Protein AF-A0A7J9SLN4-F1 (afdb_monomer_lite)

Secondary structure (DSSP, 8-state):
--------HHHHHHHHHHHHHHHHTT-EEEEEEETTEEEEEETTTTEEPPSHHHHHH-BS-TT----SSSSHHHHHHHHHHHHHHH--HHHHHHHHHHHHHHTGGG----STTSEEEEEHHHHHHHHHHHHHHHHT-SS-----TTS-TTEEEEE-SSEEEEEESSBSEEEEEEE-SSEEEEEEEE-TT-SS-EEEEEEEEETTS-THHHHHHHHHHHHHTSPPP---

InterPro domains:
  IPR046164 Protein of unknown function DUF6166 [PF19663] (29-128)

Radius of gyration: 21.46 Å; chains: 1; bounding box: 55×63×51 Å

Organism: NCBI:txid2761102

Structure (mmCIF, N/CA/C/O backbone):
data_AF-A0A7J9SLN4-F1
#
_entry.id   AF-A0A7J9SLN4-F1
#
loop_
_atom_site.group_PDB
_atom_site.id
_atom_site.type_symbol
_atom_site.label_atom_id
_atom_site.label_alt_id
_atom_site.label_comp_id
_atom_site.label_asym_id
_atom_site.label_entity_id
_atom_site.label_seq_id
_atom_site.pdbx_PDB_ins_code
_atom_site.Cartn_x
_atom_site.Cartn_y
_atom_site.Cartn_z
_atom_site.occupancy
_atom_site.B_iso_or_equiv
_atom_site.auth_seq_id
_atom_site.auth_comp_id
_atom_site.auth_asym_id
_atom_site.auth_atom_id
_atom_site.pdbx_PDB_model_num
ATOM 1 N N . MET A 1 1 ? 35.047 -47.745 -14.974 1.00 38.00 1 MET A N 1
ATOM 2 C CA . MET A 1 1 ? 34.794 -46.990 -13.732 1.00 38.00 1 MET A CA 1
ATOM 3 C C . MET A 1 1 ? 34.385 -45.597 -14.162 1.00 38.00 1 MET A C 1
ATOM 5 O O . MET A 1 1 ? 35.247 -44.774 -14.429 1.00 38.00 1 MET A O 1
ATOM 9 N N . GLU A 1 2 ? 33.088 -45.391 -14.367 1.00 36.50 2 GLU A N 1
ATOM 10 C CA . GLU A 1 2 ? 32.517 -44.059 -14.575 1.00 36.50 2 GLU A CA 1
ATOM 11 C C . GLU A 1 2 ? 32.410 -43.392 -13.203 1.00 36.50 2 GLU A C 1
ATOM 13 O O . GLU A 1 2 ? 31.809 -43.951 -12.285 1.00 36.50 2 GLU A O 1
ATOM 18 N N . MET A 1 3 ? 33.073 -42.250 -13.037 1.00 36.56 3 MET A N 1
ATOM 19 C CA . MET A 1 3 ? 32.952 -41.430 -11.836 1.00 36.56 3 MET A CA 1
ATOM 20 C C . MET A 1 3 ? 31.833 -40.422 -12.083 1.00 36.56 3 MET A C 1
ATOM 22 O O . MET A 1 3 ? 31.996 -39.502 -12.880 1.00 36.56 3 MET A O 1
ATOM 26 N N . ASN A 1 4 ? 30.695 -40.618 -11.419 1.00 38.03 4 ASN A N 1
ATOM 27 C CA . ASN A 1 4 ? 29.651 -39.601 -11.329 1.00 38.03 4 ASN A CA 1
ATOM 28 C C . ASN A 1 4 ? 30.215 -38.373 -10.595 1.00 38.03 4 ASN A C 1
ATOM 30 O O . ASN A 1 4 ? 30.848 -38.556 -9.550 1.00 38.03 4 ASN A O 1
ATOM 34 N N . PRO A 1 5 ? 29.988 -37.138 -11.072 1.00 48.34 5 PRO A N 1
ATOM 35 C CA . PRO A 1 5 ? 30.327 -35.970 -10.286 1.00 48.34 5 PRO A CA 1
ATOM 36 C C . PRO A 1 5 ? 29.309 -35.857 -9.148 1.00 48.34 5 PRO A C 1
ATOM 38 O O . PRO A 1 5 ? 28.114 -35.660 -9.367 1.00 48.34 5 PRO A O 1
ATOM 41 N N . THR A 1 6 ? 29.795 -36.009 -7.918 1.00 48.34 6 THR A N 1
ATOM 42 C CA . THR A 1 6 ? 29.098 -35.553 -6.716 1.00 48.34 6 THR A CA 1
ATOM 43 C C . THR A 1 6 ? 28.822 -34.064 -6.890 1.00 48.34 6 THR A C 1
ATOM 45 O O . THR A 1 6 ? 29.734 -33.245 -6.841 1.00 48.34 6 THR A O 1
ATOM 48 N N . THR A 1 7 ? 27.560 -33.729 -7.143 1.00 52.41 7 THR A N 1
ATOM 49 C CA . THR A 1 7 ? 27.062 -32.363 -7.005 1.00 52.41 7 THR A CA 1
ATOM 50 C C . THR A 1 7 ? 26.896 -32.134 -5.510 1.00 52.41 7 THR A C 1
ATOM 52 O O . THR A 1 7 ? 26.001 -32.710 -4.892 1.00 52.41 7 THR A O 1
ATOM 55 N N . ASP A 1 8 ? 27.831 -31.398 -4.913 1.00 48.97 8 ASP A N 1
ATOM 56 C CA . ASP A 1 8 ? 27.745 -31.010 -3.509 1.00 48.97 8 ASP A CA 1
ATOM 57 C C . ASP A 1 8 ? 26.596 -29.994 -3.366 1.00 48.97 8 ASP A C 1
ATOM 59 O O . ASP A 1 8 ? 26.639 -28.935 -4.005 1.00 48.97 8 ASP A O 1
ATOM 63 N N . PRO A 1 9 ? 25.553 -30.289 -2.571 1.00 53.19 9 PRO A N 1
ATOM 64 C CA . PRO A 1 9 ? 24.413 -29.391 -2.413 1.00 53.19 9 PRO A CA 1
ATOM 65 C C . PRO A 1 9 ? 24.825 -28.022 -1.858 1.00 53.19 9 PRO A C 1
ATOM 67 O O . PRO A 1 9 ? 24.136 -27.039 -2.101 1.00 53.19 9 PRO A O 1
ATOM 70 N N . ARG A 1 10 ? 25.966 -27.919 -1.163 1.00 44.25 10 ARG A N 1
ATOM 71 C CA . ARG A 1 10 ? 26.448 -26.656 -0.592 1.00 44.25 10 ARG A CA 1
ATOM 72 C C . ARG A 1 10 ? 26.994 -25.695 -1.652 1.00 44.25 10 ARG A C 1
ATOM 74 O O . ARG A 1 10 ? 26.814 -24.490 -1.523 1.00 44.25 10 ARG A O 1
ATOM 81 N N . THR A 1 11 ? 27.603 -26.224 -2.715 1.00 46.06 11 THR A N 1
ATOM 82 C CA . THR A 1 11 ? 28.138 -25.425 -3.832 1.00 46.06 11 THR A CA 1
ATOM 83 C C . THR A 1 11 ? 27.024 -24.886 -4.728 1.00 46.06 11 THR A C 1
ATOM 85 O O . THR A 1 11 ? 27.118 -23.761 -5.199 1.00 46.06 11 THR A O 1
ATOM 88 N N . VAL A 1 12 ? 25.942 -25.650 -4.918 1.00 50.75 12 VAL A N 1
ATOM 89 C CA . VAL A 1 12 ? 24.773 -25.205 -5.701 1.00 50.75 12 VAL A CA 1
ATOM 90 C C . VAL A 1 12 ? 24.030 -24.065 -5.002 1.00 50.75 12 VAL A C 1
ATOM 92 O O . VAL A 1 12 ? 23.607 -23.123 -5.662 1.00 50.75 12 VAL A O 1
ATOM 95 N N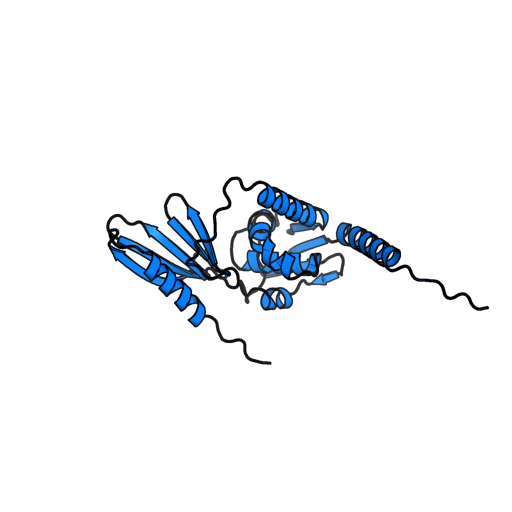 . VAL A 1 13 ? 23.898 -24.128 -3.672 1.00 52.62 13 VAL A N 1
ATOM 96 C CA . VAL A 1 13 ? 23.212 -23.087 -2.887 1.00 52.62 13 VAL A CA 1
ATOM 97 C C . VAL A 1 13 ? 24.015 -21.784 -2.857 1.00 52.62 13 VAL A C 1
ATOM 99 O O . VAL A 1 13 ? 23.413 -20.725 -2.970 1.00 52.62 13 VAL A O 1
ATOM 102 N N . GLN A 1 14 ? 25.352 -21.849 -2.780 1.00 47.34 14 GLN A N 1
ATOM 103 C CA . GLN A 1 14 ? 26.202 -20.652 -2.857 1.00 47.34 14 GLN A CA 1
ATOM 104 C C . GLN A 1 14 ? 26.175 -19.993 -4.246 1.00 47.34 14 GLN A C 1
ATOM 106 O O . GLN A 1 14 ? 25.954 -18.790 -4.330 1.00 47.34 14 GLN A O 1
ATOM 111 N N . ASP A 1 15 ? 26.301 -20.775 -5.325 1.00 49.88 15 ASP A N 1
ATOM 112 C CA . ASP A 1 15 ? 26.255 -20.267 -6.710 1.00 49.88 15 ASP A CA 1
ATOM 113 C C . ASP A 1 15 ? 24.880 -19.663 -7.050 1.00 49.88 15 ASP A C 1
ATOM 115 O O . ASP A 1 15 ? 24.788 -18.642 -7.731 1.00 49.88 15 ASP A O 1
ATOM 119 N N . ALA A 1 16 ? 23.803 -20.251 -6.513 1.00 51.19 16 ALA A N 1
ATOM 120 C CA . ALA A 1 16 ? 22.469 -19.669 -6.570 1.00 51.19 16 ALA A CA 1
ATOM 121 C C . ALA A 1 16 ? 22.404 -18.360 -5.771 1.00 51.19 16 ALA A C 1
ATOM 123 O O . ALA A 1 16 ? 22.058 -17.342 -6.351 1.00 51.19 16 ALA A O 1
ATOM 124 N N . SER A 1 17 ? 22.805 -18.324 -4.497 1.00 53.97 17 SER A N 1
ATOM 125 C CA . SER A 1 17 ? 22.751 -17.085 -3.705 1.00 53.97 17 SER A CA 1
ATOM 126 C C . SER A 1 17 ? 23.575 -15.941 -4.309 1.00 53.97 17 SER A C 1
ATOM 128 O O . SER A 1 17 ? 23.103 -14.812 -4.333 1.00 53.97 17 SER A O 1
ATOM 130 N N . GLU A 1 18 ? 24.752 -16.228 -4.875 1.00 49.03 18 GLU A N 1
ATOM 131 C CA . GLU A 1 18 ? 25.613 -15.221 -5.512 1.00 49.03 18 GLU A CA 1
ATOM 132 C C . GLU A 1 18 ? 25.031 -14.724 -6.847 1.00 49.03 18 GLU A C 1
ATOM 134 O O . GLU A 1 18 ? 25.135 -13.541 -7.169 1.00 49.03 18 GLU A O 1
ATOM 139 N N . ARG A 1 19 ? 24.378 -15.599 -7.629 1.00 51.62 19 ARG A N 1
ATOM 140 C CA . ARG A 1 19 ? 23.648 -15.202 -8.848 1.00 51.62 19 ARG A CA 1
ATOM 141 C C . ARG A 1 19 ? 22.386 -14.410 -8.555 1.00 51.62 19 ARG A C 1
ATOM 143 O O . ARG A 1 19 ? 22.067 -13.514 -9.328 1.00 51.62 19 ARG A O 1
ATOM 150 N N . TRP A 1 20 ? 21.673 -14.763 -7.491 1.00 50.09 20 TRP A N 1
ATOM 151 C CA . TRP A 1 20 ? 20.498 -14.032 -7.037 1.00 50.09 20 TRP A CA 1
ATOM 152 C C . TRP A 1 20 ? 20.911 -12.642 -6.553 1.00 50.09 20 TRP A C 1
ATOM 154 O O . TRP A 1 20 ? 20.393 -11.672 -7.085 1.00 50.09 20 TRP A O 1
ATOM 164 N N . GLN A 1 21 ? 21.945 -12.537 -5.712 1.00 50.88 21 GLN A N 1
ATOM 165 C CA . GLN A 1 21 ? 22.513 -11.255 -5.270 1.00 50.88 21 GLN A CA 1
ATOM 166 C C . GLN A 1 21 ? 23.019 -10.387 -6.434 1.00 50.88 21 GLN A C 1
ATOM 168 O O . GLN A 1 21 ? 22.726 -9.200 -6.495 1.00 50.88 21 GLN A O 1
ATOM 173 N N . ALA A 1 22 ? 23.716 -10.966 -7.418 1.00 53.00 22 ALA A N 1
ATOM 174 C CA . ALA A 1 22 ? 24.146 -10.226 -8.611 1.00 53.00 22 ALA A CA 1
ATOM 175 C C . ALA A 1 22 ? 22.987 -9.841 -9.561 1.00 53.00 22 ALA A C 1
ATOM 177 O O . ALA A 1 22 ? 23.179 -9.029 -10.470 1.00 53.00 22 ALA A O 1
ATOM 178 N N . SER A 1 23 ? 21.812 -10.459 -9.402 1.00 59.91 23 SER A N 1
ATOM 179 C CA . SER A 1 23 ? 20.600 -10.183 -10.178 1.00 59.91 23 SER A CA 1
ATOM 180 C C . SER A 1 23 ? 19.741 -9.104 -9.517 1.00 59.91 23 SER A C 1
ATOM 182 O O . SER A 1 23 ? 19.213 -8.253 -10.232 1.00 59.91 23 SER A O 1
ATOM 184 N N . THR A 1 24 ? 19.625 -9.101 -8.185 1.00 62.84 24 THR A N 1
ATOM 185 C CA . THR A 1 24 ? 18.892 -8.075 -7.426 1.00 62.84 24 THR A CA 1
ATOM 186 C C . THR A 1 24 ? 19.567 -6.706 -7.471 1.00 62.84 24 THR A C 1
ATOM 188 O O . THR A 1 24 ? 18.867 -5.702 -7.580 1.00 62.84 24 THR A O 1
ATOM 191 N N . ASP A 1 25 ? 20.902 -6.665 -7.535 1.00 60.75 25 ASP A N 1
ATOM 192 C CA . ASP A 1 25 ? 21.725 -5.446 -7.688 1.00 60.75 25 ASP A CA 1
ATOM 193 C C . ASP A 1 25 ? 21.419 -4.648 -8.977 1.00 60.75 25 ASP A C 1
ATOM 195 O O . ASP A 1 25 ? 21.809 -3.497 -9.153 1.00 60.75 25 ASP A O 1
ATOM 199 N N . ARG A 1 26 ? 20.702 -5.264 -9.927 1.00 80.38 26 ARG A N 1
ATOM 200 C CA . ARG A 1 26 ? 20.291 -4.651 -11.199 1.00 80.38 26 ARG A CA 1
ATOM 201 C C . ARG A 1 26 ? 18.788 -4.466 -11.336 1.00 80.38 26 ARG A C 1
ATOM 203 O O . ARG A 1 26 ? 18.330 -4.150 -12.439 1.00 80.38 26 ARG A O 1
ATOM 210 N N . VAL A 1 27 ? 18.017 -4.710 -10.279 1.00 92.69 27 VAL A N 1
ATOM 211 C CA . VAL A 1 27 ? 16.576 -4.479 -10.340 1.00 92.69 27 VAL A CA 1
ATOM 212 C C . VAL A 1 27 ? 16.309 -2.980 -10.362 1.00 92.69 27 VAL A C 1
ATOM 214 O O . VAL A 1 27 ? 16.841 -2.239 -9.541 1.00 92.69 27 VAL A O 1
ATOM 217 N N . GLU A 1 28 ? 15.503 -2.527 -11.314 1.00 95.38 28 GLU A N 1
ATOM 218 C CA . GLU A 1 28 ? 15.085 -1.132 -11.407 1.00 95.38 28 GLU A CA 1
ATOM 219 C C . GLU A 1 28 ? 13.590 -1.058 -11.706 1.00 95.38 28 GLU A C 1
ATOM 221 O O . GLU A 1 28 ? 13.092 -1.667 -12.655 1.00 95.38 28 GLU A O 1
ATOM 226 N N . TYR A 1 29 ? 12.883 -0.266 -10.909 1.00 97.25 29 TYR A N 1
ATOM 227 C CA . TYR A 1 29 ? 11.490 0.080 -11.114 1.00 97.25 29 TYR A CA 1
ATOM 228 C C . TYR A 1 29 ? 11.367 1.543 -11.511 1.00 97.25 29 TYR A C 1
ATOM 230 O O . TYR A 1 29 ? 12.028 2.417 -10.949 1.00 97.25 29 TYR A O 1
ATOM 238 N N . VAL A 1 30 ? 10.460 1.810 -12.444 1.00 96.94 30 VAL A N 1
ATOM 239 C CA . VAL A 1 30 ? 10.059 3.167 -12.811 1.00 96.94 30 VAL A CA 1
ATOM 240 C C . VAL A 1 30 ? 8.556 3.288 -12.729 1.00 96.94 30 VAL A C 1
ATOM 242 O O . VAL A 1 30 ? 7.834 2.455 -13.280 1.00 96.94 30 VAL A O 1
ATOM 245 N N . GLY A 1 31 ? 8.083 4.363 -12.105 1.00 97.06 31 GLY A N 1
ATOM 246 C CA . GLY A 1 31 ? 6.676 4.726 -12.137 1.00 97.06 31 GLY A CA 1
ATOM 247 C C . GLY A 1 31 ? 6.438 6.116 -12.694 1.00 97.06 31 GLY A C 1
ATOM 248 O O . GLY A 1 31 ? 7.193 7.059 -12.462 1.00 97.06 31 GLY A O 1
ATOM 249 N N . MET A 1 32 ? 5.360 6.222 -13.458 1.00 96.06 32 MET A N 1
ATOM 250 C CA . MET A 1 32 ? 4.908 7.445 -14.112 1.00 96.06 32 MET A CA 1
ATOM 251 C C . MET A 1 32 ? 3.393 7.432 -14.263 1.00 96.06 32 MET A C 1
ATOM 253 O O . MET A 1 32 ? 2.760 6.373 -14.244 1.00 96.06 32 MET A O 1
ATOM 257 N N . ARG A 1 33 ? 2.797 8.608 -14.450 1.00 94.50 33 ARG A N 1
ATOM 258 C CA . ARG A 1 33 ? 1.364 8.712 -14.739 1.00 94.50 33 ARG A CA 1
ATOM 259 C C . ARG A 1 33 ? 1.144 8.908 -16.233 1.00 94.50 33 ARG A C 1
ATOM 261 O O . ARG A 1 33 ? 1.634 9.867 -16.816 1.00 94.50 33 ARG A O 1
ATOM 268 N N . VAL A 1 34 ? 0.352 8.031 -16.842 1.00 92.94 34 VAL A N 1
ATOM 269 C CA . VAL A 1 34 ? -0.112 8.176 -18.229 1.00 92.94 34 VAL A CA 1
ATOM 270 C C . VAL A 1 34 ? -1.574 8.597 -18.179 1.00 92.94 34 VAL A C 1
ATOM 272 O O . VAL A 1 34 ? -2.412 7.846 -17.687 1.00 92.94 34 VAL A O 1
ATOM 275 N N . ASP A 1 35 ? -1.877 9.822 -18.614 1.00 91.62 35 ASP A N 1
ATOM 276 C CA . ASP A 1 35 ? -3.213 10.431 -18.496 1.00 91.62 35 ASP A CA 1
ATOM 277 C C . ASP A 1 35 ? -3.777 10.374 -17.059 1.00 91.62 35 ASP A C 1
ATOM 279 O O . ASP A 1 35 ? -4.949 10.085 -16.828 1.00 91.62 35 ASP A O 1
ATOM 283 N N . GLY A 1 36 ? -2.907 10.602 -16.068 1.00 88.44 36 GLY A N 1
ATOM 284 C CA . GLY A 1 36 ? -3.242 10.524 -14.642 1.00 88.44 36 GLY A CA 1
ATOM 285 C C . GLY A 1 36 ? -3.282 9.104 -14.070 1.00 88.44 36 GLY A C 1
ATOM 286 O O . GLY A 1 36 ? -3.294 8.956 -12.851 1.00 88.44 36 GLY A O 1
ATOM 287 N N . THR A 1 37 ? -3.230 8.072 -14.917 1.00 92.25 37 THR A N 1
ATOM 288 C CA . THR A 1 37 ? -3.253 6.667 -14.494 1.00 92.25 37 THR A CA 1
ATOM 289 C C . THR A 1 37 ? -1.853 6.198 -14.094 1.00 92.25 37 THR A C 1
ATOM 291 O O . THR A 1 37 ? -0.938 6.268 -14.920 1.00 92.25 37 THR A O 1
ATOM 294 N N . PRO A 1 38 ? -1.673 5.675 -12.872 1.00 95.25 38 PRO A N 1
ATOM 295 C CA . PRO A 1 38 ? -0.429 5.059 -12.423 1.00 95.25 38 PRO A CA 1
ATOM 296 C C . PRO A 1 38 ? 0.023 3.890 -13.314 1.00 95.25 38 PRO A C 1
ATOM 298 O O . PRO A 1 38 ? -0.722 2.938 -13.573 1.00 95.25 38 PRO A O 1
ATOM 301 N N . VAL A 1 39 ? 1.266 3.950 -13.792 1.00 96.56 39 VAL A N 1
ATOM 302 C CA . VAL A 1 39 ? 1.943 2.870 -14.517 1.00 96.56 39 VAL A CA 1
ATOM 303 C C . VAL A 1 39 ? 3.295 2.630 -13.866 1.00 96.56 39 VAL A C 1
ATOM 305 O O . VAL A 1 39 ? 4.073 3.567 -13.727 1.00 96.56 39 VAL A O 1
ATOM 308 N N . VAL A 1 40 ? 3.572 1.376 -13.505 1.00 98.12 40 VAL A N 1
ATOM 309 C CA . VAL A 1 40 ? 4.851 0.947 -12.929 1.00 98.12 40 VAL A CA 1
ATOM 310 C C . VAL A 1 40 ? 5.446 -0.147 -13.805 1.00 98.12 40 VAL A C 1
ATOM 312 O O . VAL A 1 40 ? 4.748 -1.089 -14.191 1.00 98.12 40 VAL A O 1
ATOM 315 N N . LEU A 1 41 ? 6.718 0.001 -14.153 1.00 97.69 41 LEU A N 1
ATOM 316 C CA . LEU A 1 41 ? 7.481 -0.931 -14.974 1.00 97.69 41 LEU A CA 1
ATOM 317 C C . LEU A 1 41 ? 8.648 -1.480 -14.158 1.00 97.69 41 LEU A C 1
ATOM 319 O O . LEU A 1 41 ? 9.370 -0.702 -13.539 1.00 97.69 41 LEU A O 1
ATOM 323 N N . ASN A 1 42 ? 8.853 -2.792 -14.213 1.00 96.44 42 ASN A N 1
ATOM 324 C CA . ASN A 1 42 ? 10.122 -3.410 -13.855 1.00 96.44 42 ASN A CA 1
ATOM 325 C C . ASN A 1 42 ? 11.011 -3.344 -15.107 1.00 96.44 42 ASN A C 1
ATOM 327 O O . ASN A 1 42 ? 10.755 -4.014 -16.111 1.00 96.44 42 ASN A O 1
ATOM 331 N N . LEU A 1 43 ? 12.021 -2.476 -15.091 1.00 93.38 43 LEU A N 1
ATOM 332 C CA . LEU A 1 43 ? 12.914 -2.258 -16.230 1.00 93.38 43 LEU A CA 1
ATOM 333 C C . LEU A 1 43 ? 13.908 -3.402 -16.432 1.00 93.38 43 LEU A C 1
ATOM 335 O O . LEU A 1 43 ? 14.481 -3.517 -17.510 1.00 93.38 43 LEU A O 1
ATOM 339 N N . THR A 1 44 ? 14.084 -4.269 -15.442 1.00 90.56 44 THR A N 1
ATOM 340 C CA . THR A 1 44 ? 14.988 -5.422 -15.513 1.00 90.56 44 THR A CA 1
ATOM 341 C C . THR A 1 44 ? 14.344 -6.573 -16.269 1.00 90.56 44 THR A C 1
ATOM 343 O O . THR A 1 44 ? 14.991 -7.201 -17.108 1.00 90.56 44 THR A O 1
ATOM 346 N N . THR A 1 45 ? 13.053 -6.816 -16.032 1.00 90.75 45 THR A N 1
ATOM 347 C CA . THR A 1 45 ? 12.259 -7.799 -16.788 1.00 90.75 45 THR A CA 1
ATOM 348 C C . THR A 1 45 ? 11.609 -7.201 -18.035 1.00 90.75 45 THR A C 1
ATOM 350 O O . THR A 1 45 ? 11.216 -7.943 -18.933 1.00 90.75 45 THR A O 1
ATOM 353 N N . HIS A 1 46 ? 11.563 -5.867 -18.139 1.00 90.56 46 HIS A N 1
ATOM 354 C CA . HIS A 1 46 ? 10.862 -5.112 -19.183 1.00 90.56 46 HIS A CA 1
ATOM 355 C C . HIS A 1 46 ? 9.343 -5.356 -19.180 1.00 90.56 46 HIS A C 1
ATOM 357 O O . HIS A 1 46 ? 8.685 -5.291 -20.224 1.00 90.56 46 HIS A O 1
ATOM 363 N N . GLU A 1 47 ? 8.777 -5.622 -18.006 1.00 94.94 47 GLU A N 1
ATOM 364 C CA . GLU A 1 47 ? 7.361 -5.926 -17.832 1.00 94.94 47 GLU A CA 1
ATOM 365 C C . GLU A 1 47 ? 6.654 -4.848 -17.010 1.00 94.94 47 GLU A C 1
ATOM 367 O O . GLU A 1 47 ? 7.249 -4.121 -16.211 1.00 94.94 47 GLU A O 1
ATOM 372 N N . ARG A 1 48 ? 5.342 -4.727 -17.221 1.00 97.19 48 ARG A N 1
ATOM 373 C CA . ARG A 1 48 ? 4.498 -3.883 -16.378 1.00 97.19 48 ARG A CA 1
ATOM 374 C C . ARG A 1 48 ? 4.191 -4.633 -15.090 1.00 97.19 48 ARG A C 1
ATOM 376 O O . ARG A 1 48 ? 3.635 -5.728 -15.150 1.00 97.19 48 ARG A O 1
ATOM 383 N N . LEU A 1 49 ? 4.461 -4.001 -13.952 1.00 97.44 49 LEU A N 1
ATOM 384 C CA . LEU A 1 49 ? 4.089 -4.548 -12.654 1.00 97.44 49 LEU A CA 1
ATOM 385 C C . LEU A 1 49 ? 2.557 -4.614 -12.555 1.00 97.44 49 LEU A C 1
ATOM 387 O O . LEU A 1 49 ? 1.856 -3.629 -12.811 1.00 97.44 49 LEU A O 1
ATOM 391 N N . SER A 1 50 ? 2.037 -5.794 -12.224 1.00 95.12 50 SER A N 1
ATOM 392 C CA . SER A 1 50 ? 0.600 -6.064 -12.125 1.00 95.12 50 SER A CA 1
ATOM 393 C C . SER A 1 50 ? 0.154 -6.099 -10.662 1.00 95.12 50 SER A C 1
ATOM 395 O O . SER A 1 50 ? 0.863 -6.679 -9.839 1.00 95.12 50 SER A O 1
ATOM 397 N N . PRO A 1 51 ? -1.031 -5.559 -10.315 1.00 94.31 51 PRO A N 1
ATOM 398 C CA . PRO A 1 51 ? -1.543 -5.618 -8.948 1.00 94.31 51 PRO A CA 1
ATOM 399 C C . PRO A 1 51 ? -2.018 -7.018 -8.539 1.00 94.31 51 PRO A C 1
ATOM 401 O O . PRO A 1 51 ? -2.226 -7.254 -7.360 1.00 94.31 51 PRO A O 1
ATOM 404 N N . ASN A 1 52 ? -2.187 -7.965 -9.470 1.00 94.50 52 ASN A N 1
ATOM 405 C CA . ASN A 1 52 ? -2.849 -9.245 -9.184 1.00 94.50 52 ASN A CA 1
ATOM 406 C C . ASN A 1 52 ? -2.181 -10.056 -8.067 1.00 94.50 52 ASN A C 1
ATOM 408 O O . ASN A 1 52 ? -2.880 -10.592 -7.214 1.00 94.50 52 ASN A O 1
ATOM 412 N N . ARG A 1 53 ? -0.843 -10.152 -8.071 1.00 94.25 53 ARG A N 1
ATOM 413 C CA . ARG A 1 53 ? -0.125 -10.942 -7.063 1.00 94.25 53 ARG A CA 1
ATOM 414 C C . ARG A 1 53 ? -0.250 -10.304 -5.683 1.00 94.25 53 ARG A C 1
ATOM 416 O O . ARG A 1 53 ? -0.581 -10.997 -4.731 1.00 94.25 53 ARG A O 1
ATOM 423 N N . SER A 1 54 ? -0.063 -8.986 -5.589 1.00 95.31 54 SER A N 1
ATOM 424 C CA . SER A 1 54 ? -0.227 -8.289 -4.314 1.00 95.31 54 SER A CA 1
ATOM 425 C C . SER A 1 54 ? -1.675 -8.267 -3.847 1.00 95.31 54 SER A C 1
ATOM 427 O O . SER A 1 54 ? -1.891 -8.382 -2.654 1.00 95.31 54 SER A O 1
ATOM 429 N N . LEU A 1 55 ? -2.662 -8.190 -4.747 1.00 93.12 55 LEU A N 1
ATOM 430 C CA . LEU A 1 55 ? -4.090 -8.271 -4.406 1.00 93.12 55 LEU A CA 1
ATOM 431 C C . LEU A 1 55 ? -4.497 -9.637 -3.851 1.00 93.12 55 LEU A C 1
ATOM 433 O O . LEU A 1 55 ? -5.450 -9.706 -3.079 1.00 93.12 55 LEU A O 1
ATOM 437 N N . GLY A 1 56 ? -3.799 -10.701 -4.255 1.00 89.81 56 GLY A N 1
ATOM 438 C CA . GLY A 1 56 ? -3.960 -12.032 -3.673 1.00 89.81 56 GLY A CA 1
ATOM 439 C C . GLY A 1 56 ? -3.390 -12.147 -2.257 1.00 89.81 56 GLY A C 1
ATOM 440 O O . GLY A 1 56 ? -3.813 -13.026 -1.519 1.00 89.81 56 GLY A O 1
ATOM 441 N N . LEU A 1 57 ? -2.465 -11.258 -1.877 1.00 89.81 57 LEU A N 1
ATOM 442 C CA . LEU A 1 57 ? -1.842 -11.238 -0.553 1.00 89.81 57 LEU A CA 1
ATOM 443 C C . LEU A 1 57 ? -2.536 -10.252 0.399 1.00 89.81 57 LEU A C 1
ATOM 445 O O . LEU A 1 57 ? -2.919 -10.596 1.511 1.00 89.81 57 LEU A O 1
ATOM 449 N N . VAL A 1 58 ? -2.723 -9.012 -0.053 1.00 87.06 58 VAL A N 1
ATOM 450 C CA . VAL A 1 58 ? -3.406 -7.929 0.662 1.00 87.06 58 VAL A CA 1
ATOM 451 C C . VAL A 1 58 ? -4.280 -7.145 -0.309 1.00 87.06 58 VAL A C 1
ATOM 453 O O . VAL A 1 58 ? -3.868 -6.804 -1.418 1.00 87.06 58 VAL A O 1
ATOM 456 N N . ARG A 1 59 ? -5.497 -6.805 0.107 1.00 88.94 59 ARG A N 1
ATOM 457 C CA . ARG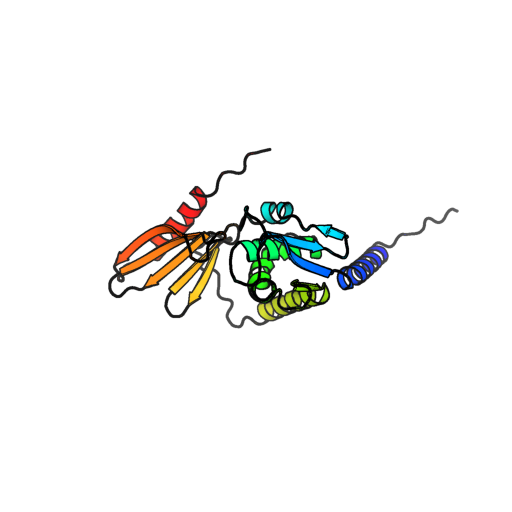 A 1 59 ? -6.501 -6.174 -0.756 1.00 88.94 59 ARG A CA 1
ATOM 458 C C . ARG A 1 59 ? -6.750 -4.726 -0.340 1.00 88.94 59 ARG A C 1
ATOM 460 O O . ARG A 1 59 ? -7.858 -4.355 0.041 1.00 88.94 59 ARG A O 1
ATOM 467 N N . HIS A 1 60 ? -5.702 -3.905 -0.413 1.00 85.56 60 HIS A N 1
ATOM 468 C CA . HIS A 1 60 ? -5.750 -2.483 -0.049 1.00 85.56 60 HIS A CA 1
ATOM 469 C C . HIS A 1 60 ? -6.391 -1.615 -1.126 1.00 85.56 60 HIS A C 1
ATOM 471 O O . HIS A 1 60 ? -7.255 -0.802 -0.813 1.00 85.56 60 HIS A O 1
ATOM 477 N N . SER A 1 61 ? -5.996 -1.774 -2.392 1.00 87.81 61 SER A N 1
ATOM 478 C CA . SER A 1 61 ? -6.592 -1.011 -3.497 1.00 87.81 61 SER A CA 1
ATOM 479 C C . SER A 1 61 ? -6.835 -1.888 -4.727 1.00 87.81 61 SER A C 1
ATOM 481 O O . SER A 1 61 ? -5.951 -2.056 -5.570 1.00 87.81 61 SER A O 1
ATOM 483 N N . PRO A 1 62 ? -8.061 -2.428 -4.883 1.00 86.56 62 PRO A N 1
ATOM 484 C CA . PRO A 1 62 ? -8.488 -3.095 -6.116 1.00 86.56 62 PRO A CA 1
ATOM 485 C C . PRO A 1 62 ? -8.453 -2.180 -7.349 1.00 86.56 62 PRO A C 1
ATOM 487 O O . PRO A 1 62 ? -8.419 -2.668 -8.477 1.00 86.56 62 PRO A O 1
ATOM 490 N N . ALA A 1 63 ? -8.481 -0.861 -7.141 1.00 86.25 63 ALA A N 1
ATOM 491 C CA . ALA A 1 63 ? -8.398 0.137 -8.199 1.00 86.25 63 ALA A CA 1
ATOM 492 C C . ALA A 1 63 ? -6.972 0.292 -8.761 1.00 86.25 63 ALA A C 1
ATOM 494 O O . ALA A 1 63 ? -6.816 0.679 -9.922 1.00 86.25 63 ALA A O 1
ATOM 495 N N . GLY A 1 64 ? -5.946 -0.091 -7.99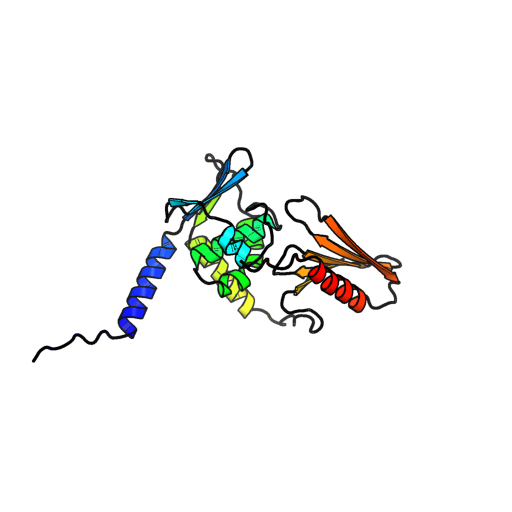3 1.00 90.00 64 GLY A N 1
ATOM 496 C CA . GLY A 1 64 ? -4.580 -0.258 -8.473 1.00 90.00 64 GLY A CA 1
ATOM 497 C C . GLY A 1 64 ? -3.529 0.401 -7.587 1.00 90.00 64 GLY A C 1
ATOM 498 O O . GLY A 1 64 ? -3.680 0.544 -6.379 1.00 90.00 64 GLY A O 1
ATOM 499 N N . PHE A 1 65 ? -2.407 0.752 -8.208 1.00 96.00 65 PHE A N 1
ATOM 500 C CA . PHE A 1 65 ? -1.266 1.363 -7.532 1.00 96.00 65 PHE A CA 1
ATOM 501 C C . PHE A 1 65 ? -1.398 2.876 -7.462 1.00 96.00 65 PHE A C 1
ATOM 503 O O . PHE A 1 65 ? -1.935 3.484 -8.380 1.00 96.00 65 PHE A O 1
ATOM 510 N N . ASP A 1 66 ? -0.809 3.477 -6.434 1.00 95.12 66 ASP A N 1
ATOM 511 C CA . ASP A 1 66 ? -0.541 4.915 -6.367 1.00 95.12 66 ASP A CA 1
ATOM 512 C C . ASP A 1 66 ? 0.741 5.164 -5.537 1.00 95.12 66 ASP A C 1
ATOM 514 O O . ASP A 1 66 ? 1.333 4.209 -5.037 1.00 95.12 66 ASP A O 1
ATOM 518 N N . TRP A 1 67 ? 1.220 6.405 -5.420 1.00 96.00 67 TRP A N 1
ATOM 519 C CA . TRP A 1 67 ? 2.451 6.776 -4.702 1.00 96.00 67 TRP A CA 1
ATOM 520 C C . TRP A 1 67 ? 2.488 8.261 -4.309 1.00 96.00 67 TRP A C 1
ATOM 522 O O . TRP A 1 67 ? 1.675 9.063 -4.772 1.00 96.00 67 TRP A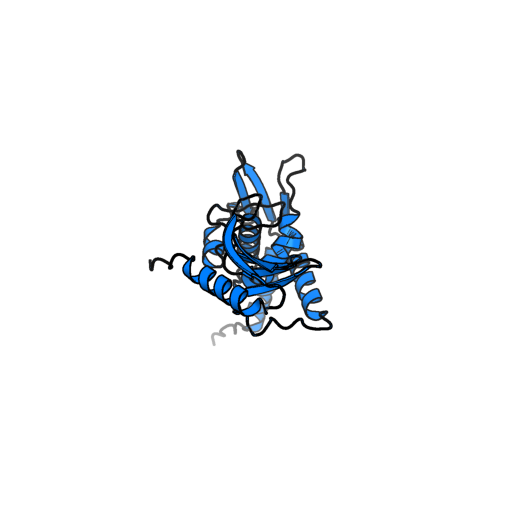 O 1
ATOM 532 N N . GLY A 1 68 ? 3.471 8.641 -3.483 1.00 92.06 68 GLY A N 1
ATOM 533 C CA . GLY A 1 68 ? 3.709 10.037 -3.085 1.00 92.06 68 GLY A CA 1
ATOM 534 C C . GLY A 1 68 ? 2.847 10.529 -1.914 1.00 92.06 68 GLY A C 1
ATOM 535 O O . GLY A 1 68 ? 2.779 11.728 -1.645 1.00 92.06 68 GLY A O 1
ATOM 536 N N . TYR A 1 69 ? 2.145 9.616 -1.241 1.00 86.81 69 TYR A N 1
ATOM 537 C CA . TYR A 1 69 ? 1.379 9.858 -0.019 1.00 86.81 69 TYR A CA 1
ATOM 538 C C . TYR A 1 69 ? 1.164 8.540 0.736 1.00 86.81 69 TYR A C 1
ATOM 540 O O . TYR A 1 69 ? 1.392 7.462 0.192 1.00 86.81 69 TYR A O 1
ATOM 548 N N . THR A 1 70 ? 0.678 8.616 1.975 1.00 81.88 70 THR A N 1
ATOM 549 C CA . THR A 1 70 ? 0.262 7.437 2.748 1.00 81.88 70 THR A CA 1
ATOM 550 C C . THR A 1 70 ? -1.193 7.071 2.443 1.00 81.88 70 THR A C 1
ATOM 552 O O . THR A 1 70 ? -2.092 7.902 2.598 1.00 81.88 70 THR A O 1
ATOM 555 N N . GLY A 1 71 ? -1.451 5.820 2.059 1.00 81.56 71 GLY A N 1
ATOM 556 C CA . GLY A 1 71 ? -2.802 5.317 1.797 1.00 81.56 71 GLY A CA 1
ATOM 557 C C . GLY A 1 71 ? -2.802 3.931 1.155 1.00 81.56 71 GLY A C 1
ATOM 558 O O . GLY A 1 71 ? -1.773 3.254 1.124 1.00 81.56 71 GLY A O 1
ATOM 559 N N . SER A 1 72 ? -3.948 3.523 0.618 1.00 88.12 72 SER A N 1
ATOM 560 C CA . SER A 1 72 ? -4.210 2.156 0.146 1.00 88.12 72 SER A CA 1
ATOM 561 C C . SER A 1 72 ? -3.539 1.837 -1.189 1.00 88.12 72 SER A C 1
ATOM 563 O O . SER A 1 72 ? -2.891 0.803 -1.305 1.00 88.12 72 SER A O 1
ATOM 565 N N . GLY A 1 73 ? -3.607 2.737 -2.177 1.00 91.00 73 GLY A N 1
ATOM 566 C CA . GLY A 1 73 ? -2.865 2.601 -3.442 1.00 91.00 73 GLY A CA 1
ATOM 567 C C . GLY A 1 73 ? -1.343 2.474 -3.240 1.00 91.00 73 GLY A C 1
ATOM 568 O O . GLY A 1 73 ? -0.742 1.523 -3.748 1.00 91.00 73 GLY A O 1
ATOM 569 N N . PRO A 1 74 ? -0.715 3.355 -2.435 1.00 94.38 74 PRO A N 1
ATOM 570 C CA . PRO A 1 74 ? 0.689 3.235 -2.033 1.00 94.38 74 PRO A CA 1
ATOM 571 C C . PRO A 1 74 ? 0.999 1.951 -1.258 1.00 94.38 74 PRO A C 1
ATOM 573 O O . PRO A 1 74 ? 2.047 1.349 -1.473 1.00 94.38 74 PRO A O 1
ATOM 576 N N . ALA A 1 75 ? 0.091 1.486 -0.391 1.00 91.50 75 ALA A N 1
ATOM 577 C CA . ALA A 1 75 ? 0.242 0.208 0.308 1.00 91.50 75 ALA A CA 1
ATOM 578 C C . ALA A 1 75 ? 0.227 -0.984 -0.664 1.00 91.50 75 ALA A C 1
ATOM 580 O O . ALA A 1 75 ? 1.067 -1.878 -0.569 1.00 91.50 75 ALA A O 1
ATOM 581 N N . GLN A 1 76 ? -0.697 -0.974 -1.629 1.00 95.94 76 GLN A N 1
ATOM 582 C CA . GLN A 1 76 ? -0.807 -2.010 -2.653 1.00 95.94 76 GLN A CA 1
ATOM 583 C C . GLN A 1 76 ? 0.438 -2.052 -3.547 1.00 95.94 76 GLN A C 1
ATOM 585 O O . GLN A 1 76 ? 0.908 -3.137 -3.901 1.00 95.94 76 GLN A O 1
ATOM 590 N N . LEU A 1 77 ? 0.983 -0.879 -3.894 1.00 97.69 77 LEU A N 1
ATOM 591 C CA . LEU A 1 77 ? 2.226 -0.760 -4.651 1.00 97.69 77 LEU A CA 1
ATOM 592 C C . LEU A 1 77 ? 3.432 -1.254 -3.847 1.00 97.69 77 LEU A C 1
ATOM 594 O O . LEU A 1 77 ? 4.232 -2.016 -4.380 1.00 97.69 77 LEU A O 1
ATOM 598 N N . ALA A 1 78 ? 3.545 -0.870 -2.573 1.00 97.69 78 ALA A N 1
ATOM 599 C CA . ALA A 1 78 ? 4.608 -1.340 -1.686 1.00 97.69 78 ALA A CA 1
ATOM 600 C C . ALA A 1 78 ? 4.642 -2.872 -1.614 1.00 97.69 78 ALA A C 1
ATOM 602 O O . ALA A 1 78 ? 5.690 -3.478 -1.817 1.00 97.69 78 ALA A O 1
ATOM 603 N N . CYS A 1 79 ? 3.479 -3.500 -1.410 1.00 97.25 79 CYS A N 1
ATOM 604 C CA . CYS A 1 79 ? 3.361 -4.954 -1.401 1.00 97.25 79 CYS A CA 1
ATOM 605 C C . CYS A 1 79 ? 3.758 -5.570 -2.753 1.00 97.25 79 CYS A C 1
ATOM 607 O O . CYS A 1 79 ? 4.495 -6.551 -2.785 1.00 97.25 79 CYS A O 1
ATOM 609 N N . ALA A 1 80 ? 3.324 -4.978 -3.872 1.00 98.12 80 ALA A N 1
ATOM 610 C CA . ALA A 1 80 ? 3.676 -5.467 -5.206 1.00 98.12 80 ALA A CA 1
ATOM 611 C C . ALA A 1 80 ? 5.179 -5.397 -5.493 1.00 98.12 80 ALA A C 1
ATOM 613 O O . ALA A 1 80 ? 5.722 -6.358 -6.024 1.00 98.12 80 ALA A O 1
ATOM 614 N N . ILE A 1 81 ? 5.839 -4.290 -5.139 1.00 98.31 81 ILE A N 1
ATOM 615 C CA . ILE A 1 81 ? 7.284 -4.120 -5.337 1.00 98.31 81 ILE A CA 1
ATOM 616 C C . ILE A 1 81 ? 8.054 -5.135 -4.498 1.00 98.31 81 ILE A C 1
ATOM 618 O O . ILE A 1 81 ? 8.930 -5.805 -5.036 1.00 98.31 81 ILE A O 1
ATOM 622 N N . LEU A 1 82 ? 7.718 -5.283 -3.211 1.00 97.81 82 LEU A N 1
ATOM 623 C CA . LEU A 1 82 ? 8.399 -6.254 -2.355 1.00 97.81 82 LEU A CA 1
ATOM 624 C C . LEU A 1 82 ? 8.200 -7.681 -2.869 1.00 97.81 82 LEU A C 1
ATOM 626 O O . LEU A 1 82 ? 9.179 -8.400 -2.997 1.00 97.81 82 LEU A O 1
ATOM 630 N N . LEU A 1 83 ? 6.979 -8.066 -3.255 1.00 97.00 83 LEU A N 1
ATOM 631 C CA . LEU A 1 83 ? 6.716 -9.386 -3.834 1.00 97.00 83 LEU A CA 1
ATOM 632 C C . LEU A 1 83 ? 7.476 -9.646 -5.132 1.00 97.00 83 LEU A C 1
ATOM 634 O O . LEU A 1 83 ? 7.983 -10.745 -5.330 1.00 97.00 83 LEU A O 1
ATOM 638 N N . ASP A 1 84 ? 7.498 -8.678 -6.045 1.00 97.19 84 ASP A N 1
ATOM 639 C CA . ASP A 1 84 ? 8.194 -8.818 -7.328 1.00 97.19 84 ASP A CA 1
ATOM 640 C C . ASP A 1 84 ? 9.713 -8.888 -7.133 1.00 97.19 84 ASP A C 1
ATOM 642 O O . ASP A 1 84 ? 10.399 -9.636 -7.824 1.00 97.19 84 ASP A O 1
ATOM 646 N N . TYR A 1 85 ? 10.232 -8.150 -6.148 1.00 96.38 85 TYR A N 1
ATOM 647 C CA . TYR A 1 85 ? 11.656 -8.066 -5.857 1.00 96.38 85 TYR A CA 1
ATOM 648 C C . TYR A 1 85 ? 12.198 -9.265 -5.065 1.00 96.38 85 TYR A C 1
ATOM 650 O O . TYR A 1 85 ? 13.236 -9.816 -5.428 1.00 96.38 85 TYR A O 1
ATOM 658 N N . THR A 1 86 ? 11.528 -9.661 -3.978 1.00 94.69 86 THR A N 1
ATOM 659 C CA . THR A 1 86 ? 12.014 -10.714 -3.067 1.00 94.69 86 THR A CA 1
ATOM 660 C C . THR A 1 86 ? 11.545 -12.107 -3.466 1.00 94.69 86 THR A C 1
ATOM 662 O O . THR A 1 86 ? 12.156 -13.093 -3.061 1.00 94.69 86 THR A O 1
ATOM 665 N N . ASP A 1 87 ? 10.451 -12.190 -4.227 1.00 94.19 87 ASP A N 1
ATOM 666 C CA . ASP A 1 87 ? 9.693 -13.420 -4.468 1.00 94.19 87 ASP A CA 1
ATOM 667 C C . ASP A 1 87 ? 9.272 -14.160 -3.178 1.00 94.19 87 ASP A C 1
ATOM 669 O O . ASP A 1 87 ? 9.020 -15.365 -3.193 1.00 94.19 87 ASP A O 1
ATOM 673 N N . ASP A 1 88 ? 9.164 -13.436 -2.057 1.00 94.12 88 ASP A N 1
ATOM 674 C CA . ASP A 1 88 ? 8.820 -13.976 -0.739 1.00 94.12 88 ASP A CA 1
ATOM 675 C C . ASP A 1 88 ? 7.600 -13.249 -0.154 1.00 94.12 88 ASP A C 1
ATOM 677 O O . ASP A 1 88 ? 7.660 -12.076 0.226 1.00 94.12 88 ASP A O 1
ATOM 681 N N . GLU A 1 89 ? 6.482 -13.974 -0.071 1.00 93.81 89 GLU A N 1
ATOM 682 C CA . GLU A 1 89 ? 5.227 -13.482 0.507 1.00 93.81 89 GLU A CA 1
ATOM 683 C C . GLU A 1 89 ? 5.371 -13.101 1.981 1.00 93.81 89 GLU A C 1
ATOM 685 O O . GLU A 1 89 ? 4.802 -12.098 2.396 1.00 93.81 89 GLU A O 1
ATOM 690 N N . THR A 1 90 ? 6.186 -13.825 2.752 1.00 91.06 90 THR A N 1
ATOM 691 C CA . THR A 1 90 ? 6.384 -13.549 4.183 1.00 91.06 90 THR A CA 1
ATOM 692 C C . THR A 1 90 ? 7.068 -12.201 4.369 1.00 91.06 90 THR A C 1
ATOM 694 O O . THR A 1 90 ? 6.612 -11.370 5.152 1.00 91.06 90 THR A O 1
ATOM 697 N N . VAL A 1 91 ? 8.135 -11.960 3.601 1.00 91.81 91 VAL A N 1
ATOM 698 C CA . VAL A 1 91 ? 8.870 -10.687 3.632 1.00 91.81 91 VAL A CA 1
ATOM 699 C C . VAL A 1 91 ? 7.962 -9.544 3.186 1.00 91.81 91 VAL A C 1
ATOM 701 O O . VAL A 1 91 ? 7.940 -8.481 3.809 1.00 91.81 91 VAL A O 1
ATOM 704 N N . ALA A 1 92 ? 7.177 -9.757 2.127 1.00 93.62 92 ALA A N 1
ATOM 705 C CA . ALA A 1 92 ? 6.246 -8.747 1.654 1.00 93.62 92 ALA A CA 1
ATOM 706 C C . ALA A 1 92 ? 5.179 -8.415 2.707 1.00 93.62 92 ALA A C 1
ATOM 708 O O . ALA A 1 92 ? 5.013 -7.236 3.007 1.00 93.62 92 ALA A O 1
ATOM 709 N N . GLU A 1 93 ? 4.497 -9.407 3.293 1.00 88.75 93 GLU A N 1
ATOM 710 C CA . GLU A 1 93 ? 3.476 -9.205 4.335 1.00 88.75 93 GLU A CA 1
ATOM 711 C C . GLU A 1 93 ? 4.021 -8.479 5.568 1.00 88.75 93 GLU A C 1
ATOM 713 O O . GLU A 1 93 ? 3.340 -7.610 6.123 1.00 88.75 93 GLU A O 1
ATOM 718 N N . GLU A 1 94 ? 5.236 -8.824 6.001 1.00 87.56 94 GLU A N 1
ATOM 719 C CA . GLU A 1 94 ? 5.843 -8.254 7.202 1.00 87.56 94 GLU A CA 1
ATOM 720 C C . GLU A 1 94 ? 6.239 -6.784 7.003 1.00 87.56 94 GLU A C 1
ATOM 722 O O . GLU A 1 94 ? 5.981 -5.952 7.880 1.00 87.56 94 GLU A O 1
ATOM 727 N N . HIS A 1 95 ? 6.806 -6.435 5.842 1.00 91.94 95 HIS A N 1
ATOM 728 C CA . HIS A 1 95 ? 7.486 -5.150 5.663 1.00 91.94 95 HIS A CA 1
ATOM 729 C C . HIS A 1 95 ? 6.747 -4.121 4.799 1.00 91.94 95 HIS A C 1
ATOM 731 O O . HIS A 1 95 ? 7.091 -2.939 4.864 1.00 91.94 95 HIS A O 1
ATOM 737 N N . TYR A 1 96 ? 5.719 -4.488 4.020 1.00 93.69 96 TYR A N 1
ATOM 738 C CA . TYR A 1 96 ? 5.149 -3.552 3.036 1.00 93.69 96 TYR A CA 1
ATOM 739 C C . TYR A 1 96 ? 4.539 -2.276 3.643 1.00 93.69 96 TYR A C 1
ATOM 741 O O . TYR A 1 96 ? 4.552 -1.234 2.990 1.00 93.69 96 TYR A O 1
ATOM 749 N N . ILE A 1 97 ? 4.012 -2.315 4.875 1.00 87.88 97 ILE A N 1
ATOM 750 C CA . ILE A 1 97 ? 3.480 -1.111 5.543 1.00 87.88 97 ILE A CA 1
ATOM 751 C C . ILE A 1 97 ? 4.601 -0.121 5.854 1.00 87.88 97 ILE A C 1
ATOM 753 O O . ILE A 1 97 ? 4.451 1.069 5.588 1.00 87.88 97 ILE A O 1
ATOM 757 N N . GLN A 1 98 ? 5.720 -0.607 6.391 1.00 89.75 98 GLN A N 1
ATOM 758 C CA . GLN A 1 98 ? 6.863 0.247 6.694 1.00 89.75 98 GLN A CA 1
ATOM 759 C C . GLN A 1 98 ? 7.519 0.741 5.400 1.00 89.75 98 GLN A C 1
ATOM 761 O O . GLN A 1 98 ? 7.752 1.935 5.239 1.00 89.75 98 GLN A O 1
ATOM 766 N N . PHE A 1 99 ? 7.672 -0.148 4.414 1.00 95.38 99 PHE A N 1
ATOM 767 C CA . PHE A 1 99 ? 8.158 0.201 3.082 1.00 95.38 99 PHE A CA 1
ATOM 768 C C . PHE A 1 99 ? 7.282 1.252 2.384 1.00 95.38 99 PHE A C 1
ATOM 770 O O . PHE A 1 99 ? 7.786 2.165 1.728 1.00 95.38 99 PHE A O 1
ATOM 777 N N . ARG A 1 100 ? 5.956 1.180 2.552 1.00 93.50 100 ARG A N 1
ATOM 778 C CA . ARG A 1 100 ? 5.039 2.216 2.070 1.00 93.50 100 ARG A CA 1
ATOM 779 C C . ARG A 1 100 ? 5.359 3.567 2.696 1.00 93.50 100 ARG A C 1
ATOM 781 O O . ARG A 1 100 ? 5.407 4.560 1.973 1.00 93.50 100 ARG A O 1
ATOM 788 N N . ASP A 1 101 ? 5.480 3.620 4.016 1.00 88.19 101 ASP A N 1
ATOM 789 C CA . ASP A 1 101 ? 5.612 4.878 4.755 1.00 88.19 101 ASP A CA 1
ATOM 790 C C . ASP A 1 101 ? 6.964 5.550 4.489 1.00 88.19 101 ASP A C 1
ATOM 792 O O . ASP A 1 101 ? 7.011 6.760 4.243 1.00 88.19 101 ASP A O 1
ATOM 796 N N . ASP A 1 102 ? 8.030 4.752 4.447 1.00 93.25 102 ASP A N 1
ATOM 797 C CA . ASP A 1 102 ? 9.400 5.253 4.350 1.00 93.25 102 ASP A CA 1
ATOM 798 C C . ASP A 1 102 ? 9.847 5.463 2.893 1.00 93.25 102 ASP A C 1
ATOM 800 O O . ASP A 1 102 ? 10.568 6.419 2.607 1.00 93.25 102 ASP A O 1
ATOM 804 N N . VAL A 1 103 ? 9.371 4.633 1.953 1.00 97.06 103 VAL A N 1
ATOM 805 C CA . VAL A 1 103 ? 9.810 4.659 0.545 1.00 97.06 103 VAL A CA 1
ATOM 806 C C . VAL A 1 103 ? 8.693 5.121 -0.391 1.00 97.06 103 VAL A C 1
ATOM 808 O O . VAL A 1 103 ? 8.787 6.192 -0.991 1.00 97.06 103 VAL A O 1
ATOM 811 N N . VAL A 1 104 ? 7.602 4.357 -0.520 1.00 97.12 104 VAL A N 1
ATOM 812 C CA . VAL A 1 104 ? 6.592 4.591 -1.580 1.00 97.12 104 VAL A CA 1
ATOM 813 C C . VAL A 1 104 ? 5.856 5.927 -1.419 1.00 97.12 104 VAL A C 1
ATOM 815 O O . VAL A 1 104 ? 5.544 6.603 -2.404 1.00 97.12 104 VAL A O 1
ATOM 818 N N . SER A 1 105 ? 5.612 6.350 -0.179 1.00 93.44 105 SER A N 1
ATOM 819 C CA . SER A 1 105 ? 4.978 7.637 0.134 1.00 93.44 105 SER A CA 1
ATOM 820 C C . SER A 1 105 ? 5.861 8.836 -0.227 1.00 93.44 105 SER A C 1
ATOM 822 O O . SER A 1 105 ? 5.347 9.944 -0.336 1.00 93.44 105 SER A O 1
ATOM 824 N N . GLN A 1 106 ? 7.165 8.626 -0.426 1.00 94.69 106 GLN A N 1
ATOM 825 C CA . GLN A 1 106 ? 8.135 9.671 -0.761 1.00 94.69 106 GLN A CA 1
ATOM 826 C C . GLN A 1 106 ? 8.474 9.721 -2.256 1.00 94.69 106 GLN A C 1
ATOM 828 O O . GLN A 1 106 ? 9.199 10.615 -2.688 1.00 94.69 106 GLN A O 1
ATOM 833 N N . LEU A 1 107 ? 7.961 8.786 -3.064 1.00 95.31 107 LEU A N 1
ATOM 834 C CA . LEU A 1 107 ? 8.214 8.767 -4.503 1.00 95.31 107 LEU A CA 1
ATOM 835 C C . LEU A 1 107 ? 7.542 9.967 -5.182 1.00 95.31 107 LEU A C 1
ATOM 837 O O . LEU A 1 107 ? 6.320 10.127 -5.136 1.00 95.31 107 LEU A O 1
ATOM 841 N N . LEU A 1 108 ? 8.344 10.790 -5.857 1.00 91.69 108 LEU A N 1
ATOM 842 C CA . LEU A 1 108 ? 7.898 11.983 -6.573 1.00 91.69 108 LEU A CA 1
ATOM 843 C C . LEU A 1 108 ? 8.307 11.911 -8.048 1.00 91.69 108 LEU A C 1
ATOM 845 O O . LEU A 1 108 ? 9.414 11.507 -8.387 1.00 91.69 108 LEU A O 1
ATOM 849 N N . CYS A 1 109 ? 7.406 12.344 -8.929 1.00 88.50 109 CYS A N 1
ATOM 850 C CA . CYS A 1 109 ? 7.669 12.525 -10.358 1.00 88.50 109 CYS A CA 1
ATOM 851 C C . CYS A 1 109 ? 8.084 13.984 -10.629 1.00 88.50 109 CYS A C 1
ATOM 853 O O . CYS A 1 109 ? 7.410 14.706 -11.350 1.00 88.50 109 CYS A O 1
ATOM 855 N N . ASP A 1 110 ? 9.142 14.475 -9.983 1.00 81.56 110 ASP A N 1
ATOM 856 C CA . ASP A 1 110 ? 9.561 15.887 -10.076 1.00 81.56 110 ASP A CA 1
ATOM 857 C C . ASP A 1 110 ? 10.736 16.130 -11.044 1.00 81.56 110 ASP A C 1
ATOM 859 O O . ASP A 1 110 ? 11.123 17.273 -11.310 1.00 81.56 110 ASP A O 1
ATOM 863 N N . GLY A 1 111 ? 11.280 15.054 -11.618 1.00 77.12 111 GLY A N 1
ATOM 864 C CA . GLY A 1 111 ? 12.347 15.087 -12.609 1.00 77.12 111 GLY A CA 1
ATOM 865 C C . GLY A 1 111 ? 11.884 15.437 -14.034 1.00 77.12 111 GLY A C 1
ATOM 866 O O . GLY A 1 111 ? 10.697 15.424 -14.353 1.00 77.12 111 GLY A O 1
ATOM 867 N N . PRO A 1 112 ? 12.828 15.688 -14.960 1.00 76.50 112 PRO A N 1
ATOM 868 C CA . PRO A 1 112 ? 12.530 16.073 -16.346 1.00 76.50 112 PRO A CA 1
ATOM 869 C C . PRO A 1 112 ? 11.791 14.999 -17.162 1.00 76.50 112 PRO A C 1
ATOM 871 O O . PRO A 1 112 ? 11.250 15.314 -18.220 1.00 76.50 112 PRO A O 1
ATOM 874 N N . ALA A 1 113 ? 11.798 13.747 -16.698 1.00 83.06 113 ALA A N 1
ATOM 875 C CA . ALA A 1 113 ? 11.082 12.631 -17.307 1.00 83.06 113 ALA A CA 1
ATOM 876 C C . ALA A 1 113 ? 9.688 12.385 -16.690 1.00 83.06 113 ALA A C 1
ATOM 878 O O . ALA A 1 113 ? 8.990 11.495 -17.166 1.00 83.06 113 ALA A O 1
ATOM 879 N N . ASP A 1 114 ? 9.286 13.165 -15.674 1.00 89.88 114 ASP A N 1
ATOM 880 C CA . ASP A 1 114 ? 8.006 13.022 -14.955 1.00 89.88 114 ASP A CA 1
ATOM 881 C C . ASP A 1 114 ? 7.766 11.580 -14.459 1.00 89.88 114 ASP A C 1
ATOM 883 O O . ASP A 1 114 ? 6.684 11.000 -14.572 1.00 89.88 114 ASP A O 1
ATOM 887 N N . CYS A 1 115 ? 8.832 10.970 -13.936 1.00 94.12 115 CYS A N 1
ATOM 888 C CA . CYS A 1 115 ? 8.840 9.616 -13.403 1.00 94.12 115 CYS A CA 1
ATOM 889 C C . CYS A 1 115 ? 9.725 9.524 -12.158 1.00 94.12 115 CYS A C 1
ATOM 891 O O . CYS A 1 115 ? 10.673 10.298 -12.007 1.00 94.12 115 CYS A O 1
ATOM 893 N N . TRP A 1 116 ? 9.410 8.578 -11.277 1.00 96.31 116 TRP A N 1
ATOM 894 C CA . TRP A 1 116 ? 10.301 8.168 -10.194 1.00 96.31 116 TRP A CA 1
ATOM 895 C C . TRP A 1 116 ? 11.082 6.922 -10.609 1.00 96.31 116 TRP A C 1
ATOM 897 O O . TRP A 1 116 ? 10.636 6.163 -11.472 1.00 96.31 116 TRP A O 1
ATOM 907 N N . HIS A 1 117 ? 12.238 6.724 -9.983 1.00 95.25 117 HIS A N 1
ATOM 908 C CA . HIS A 1 117 ? 13.079 5.539 -10.128 1.00 95.25 117 HIS A CA 1
ATOM 909 C C . HIS A 1 117 ? 13.320 4.944 -8.743 1.00 95.25 117 HIS A C 1
ATOM 911 O O . HIS A 1 117 ? 13.484 5.693 -7.781 1.00 95.25 117 HIS A O 1
ATOM 917 N N . LEU A 1 118 ? 13.329 3.619 -8.655 1.00 96.12 118 LEU A N 1
ATOM 918 C CA . LEU A 1 118 ? 13.621 2.880 -7.434 1.00 96.12 118 LEU A CA 1
ATOM 919 C C . LEU A 1 118 ? 14.460 1.655 -7.786 1.00 96.12 118 LEU A C 1
ATOM 921 O O . LEU A 1 118 ? 14.054 0.849 -8.624 1.00 96.12 118 LEU A O 1
ATOM 925 N N . THR A 1 119 ? 15.627 1.523 -7.169 1.00 95.62 119 THR A N 1
ATOM 926 C CA . THR A 1 119 ? 16.575 0.446 -7.468 1.00 95.62 119 THR A CA 1
ATOM 927 C C . THR A 1 119 ? 16.496 -0.687 -6.450 1.00 95.62 119 THR A C 1
ATOM 929 O O . THR A 1 119 ? 15.958 -0.526 -5.357 1.00 95.62 119 THR A O 1
ATOM 932 N N . GLY A 1 120 ? 17.062 -1.843 -6.799 1.00 94.25 120 GLY A N 1
ATOM 933 C CA . GLY A 1 120 ? 17.267 -2.942 -5.860 1.00 94.25 120 GLY A CA 1
ATOM 934 C C . GLY A 1 120 ? 18.087 -2.516 -4.642 1.00 94.25 120 GLY A C 1
ATOM 935 O O . GLY A 1 120 ? 17.711 -2.863 -3.531 1.00 94.25 120 GLY A O 1
ATOM 936 N N . GLU A 1 121 ? 19.129 -1.696 -4.828 1.00 93.69 121 GLU A N 1
ATOM 937 C CA . GLU A 1 121 ? 19.933 -1.152 -3.721 1.00 93.69 121 GLU A CA 1
ATOM 938 C C . GLU A 1 121 ? 19.080 -0.317 -2.748 1.00 93.69 121 GLU A C 1
ATOM 940 O O . GLU A 1 121 ? 19.220 -0.462 -1.534 1.00 93.69 121 GLU A O 1
ATOM 945 N N . ASP A 1 122 ? 18.158 0.512 -3.257 1.00 94.88 122 ASP A N 1
ATOM 946 C CA . ASP A 1 122 ? 17.239 1.294 -2.414 1.00 94.88 122 ASP A CA 1
ATOM 947 C C . ASP A 1 122 ? 16.299 0.381 -1.606 1.00 94.88 122 ASP A C 1
ATOM 949 O O . ASP A 1 122 ? 16.001 0.654 -0.441 1.00 94.88 122 ASP A O 1
ATOM 953 N N . ILE A 1 123 ? 15.835 -0.717 -2.217 1.00 95.81 123 ILE A N 1
ATOM 954 C CA . ILE A 1 123 ? 14.951 -1.694 -1.569 1.00 95.81 123 ILE A CA 1
ATOM 955 C C . ILE A 1 123 ? 15.706 -2.466 -0.481 1.00 95.81 123 ILE A C 1
ATOM 957 O O . ILE A 1 123 ? 15.197 -2.594 0.632 1.00 95.81 123 ILE A O 1
ATOM 961 N N . GLU A 1 124 ? 16.920 -2.948 -0.767 1.00 93.81 124 GLU A N 1
ATOM 962 C CA . GLU A 1 124 ? 17.763 -3.640 0.220 1.00 93.81 124 GLU A CA 1
ATOM 963 C C . GLU A 1 124 ? 18.119 -2.724 1.389 1.00 93.81 124 GLU A C 1
ATOM 965 O O . GLU A 1 124 ? 18.032 -3.146 2.542 1.00 93.81 124 GLU A O 1
ATOM 970 N N . ALA A 1 125 ? 18.475 -1.467 1.107 1.00 92.88 125 ALA A N 1
ATOM 971 C CA . ALA A 1 125 ? 18.776 -0.483 2.139 1.00 92.88 125 ALA A CA 1
ATOM 972 C C . ALA A 1 125 ? 17.574 -0.268 3.070 1.00 92.88 125 ALA A C 1
ATOM 974 O O . ALA A 1 125 ? 17.734 -0.313 4.289 1.00 92.88 125 ALA A O 1
ATOM 975 N N . ALA A 1 126 ? 16.369 -0.115 2.510 1.00 93.12 126 ALA A N 1
ATOM 976 C CA . ALA A 1 126 ? 15.151 0.030 3.300 1.00 93.12 126 ALA A CA 1
ATOM 977 C C . ALA A 1 126 ? 14.874 -1.213 4.167 1.00 93.12 126 ALA A C 1
ATOM 979 O O . ALA A 1 126 ? 14.646 -1.088 5.367 1.00 93.12 126 ALA A O 1
ATOM 980 N N . LEU A 1 127 ? 14.945 -2.420 3.592 1.00 92.12 127 LEU A N 1
ATOM 981 C CA . LEU A 1 127 ? 14.712 -3.664 4.337 1.00 92.12 127 LEU A CA 1
ATOM 982 C C . LEU A 1 127 ? 15.733 -3.864 5.471 1.00 92.12 127 LEU A C 1
ATOM 984 O O . LEU A 1 127 ? 15.352 -4.253 6.575 1.00 92.12 127 LEU A O 1
ATOM 988 N N . ALA A 1 128 ? 17.007 -3.538 5.237 1.00 89.69 128 ALA A N 1
ATOM 989 C CA . ALA A 1 128 ? 18.049 -3.625 6.258 1.00 89.69 128 ALA A CA 1
ATOM 990 C C . ALA A 1 128 ? 17.815 -2.648 7.426 1.00 89.69 128 ALA A C 1
ATOM 992 O O . ALA A 1 128 ? 18.011 -3.016 8.588 1.00 89.69 128 ALA A O 1
ATOM 993 N N . GLU A 1 129 ? 17.356 -1.422 7.146 1.00 86.69 129 GLU A N 1
ATOM 994 C CA . GLU A 1 129 ? 16.990 -0.460 8.195 1.00 86.69 129 GLU A CA 1
ATOM 995 C C . GLU A 1 129 ? 15.820 -0.967 9.054 1.00 86.69 129 GLU A C 1
ATOM 997 O O . GLU A 1 129 ? 15.789 -0.739 10.269 1.00 86.69 129 GLU A O 1
ATOM 1002 N N . PHE A 1 130 ? 14.874 -1.699 8.459 1.00 83.81 130 PHE A N 1
ATOM 1003 C CA . PHE A 1 130 ? 13.718 -2.238 9.179 1.00 83.81 130 PHE A CA 1
ATOM 1004 C C . PHE A 1 130 ? 14.120 -3.349 10.157 1.00 83.81 130 PHE A C 1
ATOM 1006 O O . PHE A 1 130 ? 13.661 -3.349 11.303 1.00 83.81 130 PHE A O 1
ATOM 1013 N N . GLU A 1 131 ? 15.026 -4.244 9.750 1.00 73.56 131 GLU A N 1
ATOM 1014 C CA . GLU A 1 131 ? 15.583 -5.285 10.625 1.00 73.56 131 GLU A CA 1
ATOM 1015 C C . GLU A 1 131 ? 16.374 -4.685 11.802 1.00 73.56 131 GLU A C 1
ATOM 1017 O O . GLU A 1 131 ? 16.238 -5.132 12.948 1.00 73.56 131 GLU A O 1
ATOM 1022 N N . GLU A 1 132 ? 17.165 -3.632 11.559 1.00 65.06 132 GLU A N 1
ATOM 1023 C CA . GLU A 1 132 ? 17.912 -2.939 12.617 1.00 65.06 132 GLU A CA 1
ATOM 1024 C C . GLU A 1 132 ? 16.966 -2.244 13.612 1.00 65.06 132 GLU A C 1
ATOM 1026 O O . GLU A 1 132 ? 17.159 -2.332 14.831 1.00 65.06 132 GLU A O 1
ATOM 1031 N N . TYR A 1 133 ? 15.892 -1.617 13.123 1.00 56.88 133 TYR A N 1
ATOM 1032 C CA . TYR A 1 133 ? 14.885 -0.984 13.976 1.00 56.88 133 TYR A CA 1
ATOM 1033 C C . TYR A 1 133 ? 14.105 -2.005 14.818 1.00 56.88 133 TYR A C 1
ATOM 1035 O O . TYR A 1 133 ? 13.850 -1.769 16.004 1.00 56.88 133 TYR A O 1
ATOM 1043 N N . GLN A 1 134 ? 13.779 -3.172 14.252 1.00 56.72 134 GLN A N 1
ATOM 1044 C CA . GLN A 1 134 ? 13.140 -4.275 14.974 1.00 56.72 134 GLN A CA 1
ATOM 1045 C C . GLN A 1 134 ? 14.052 -4.809 16.095 1.00 56.72 134 GLN A C 1
ATOM 1047 O O . GLN A 1 134 ? 13.589 -5.023 17.222 1.00 56.72 134 GLN A O 1
ATOM 1052 N N . ALA A 1 135 ? 15.358 -4.938 15.827 1.00 46.72 135 ALA A N 1
ATOM 1053 C CA . ALA A 1 135 ? 16.363 -5.382 16.795 1.00 46.72 135 ALA A CA 1
ATOM 1054 C C . ALA A 1 135 ? 16.609 -4.384 17.946 1.00 46.72 135 ALA A C 1
ATOM 1056 O O . ALA A 1 135 ? 17.032 -4.790 19.032 1.00 46.72 135 ALA A O 1
ATOM 1057 N N . LEU A 1 136 ? 16.335 -3.092 17.734 1.00 49.03 136 LEU A N 1
ATOM 1058 C CA . LEU A 1 136 ? 16.586 -2.019 18.702 1.00 49.03 136 LEU A CA 1
ATOM 1059 C C . LEU A 1 136 ? 15.388 -1.648 19.585 1.00 49.03 136 LEU A C 1
ATOM 1061 O O . LEU A 1 136 ? 15.514 -0.722 20.386 1.00 49.03 136 LEU A O 1
ATOM 1065 N N . THR A 1 137 ? 14.249 -2.341 19.503 1.00 39.50 137 THR A N 1
ATOM 1066 C CA . THR A 1 137 ? 13.076 -2.006 20.332 1.00 39.50 137 THR A CA 1
ATOM 1067 C C . THR A 1 137 ? 13.363 -2.189 21.839 1.00 39.50 137 THR A C 1
ATOM 1069 O O . THR A 1 137 ? 13.502 -3.320 22.306 1.00 39.50 137 THR A O 1
ATOM 1072 N N . PRO A 1 138 ? 13.430 -1.110 22.656 1.00 36.34 138 PRO A N 1
ATOM 1073 C CA . PRO A 1 138 ? 13.795 -1.227 24.072 1.00 36.34 138 PRO A CA 1
ATOM 1074 C C . PRO A 1 138 ? 12.676 -1.818 24.937 1.00 36.34 138 PRO A C 1
ATOM 1076 O O . PRO A 1 138 ? 12.959 -2.368 25.994 1.00 36.34 138 PRO A O 1
ATOM 1079 N N . ASP A 1 139 ? 11.422 -1.733 24.482 1.00 37.00 139 ASP A N 1
ATOM 1080 C CA . ASP A 1 139 ? 10.243 -2.009 25.313 1.00 37.00 139 ASP A CA 1
ATOM 1081 C C . ASP A 1 139 ? 9.113 -2.734 24.565 1.00 37.00 139 ASP A C 1
ATOM 1083 O O . ASP A 1 139 ? 7.966 -2.637 24.995 1.00 37.00 139 ASP A O 1
ATOM 1087 N N . GLY A 1 140 ? 9.425 -3.433 23.456 1.00 37.38 140 GLY A N 1
ATOM 1088 C CA . GLY A 1 140 ? 8.536 -4.342 22.712 1.00 37.38 140 GLY A CA 1
ATOM 1089 C C . GLY A 1 140 ? 7.054 -4.137 23.008 1.00 37.38 140 GLY A C 1
ATOM 1090 O O . GLY A 1 140 ? 6.492 -4.863 23.831 1.00 37.38 140 GLY A O 1
ATOM 1091 N N . GLY A 1 141 ? 6.452 -3.106 22.402 1.00 38.38 141 GLY A N 1
ATOM 1092 C CA . GLY A 1 141 ? 5.043 -2.786 22.585 1.00 38.38 141 GLY A CA 1
ATOM 1093 C C . GLY A 1 141 ? 4.222 -4.003 22.199 1.00 38.38 141 GLY A C 1
ATOM 1094 O O . GLY A 1 141 ? 3.992 -4.249 21.018 1.00 38.38 141 GLY A O 1
ATOM 1095 N N . THR A 1 142 ? 3.872 -4.817 23.194 1.00 37.78 142 THR A N 1
ATOM 1096 C CA . THR A 1 142 ? 3.112 -6.040 22.958 1.00 37.78 142 THR A CA 1
ATOM 1097 C C . THR A 1 142 ? 1.850 -5.658 22.196 1.00 37.78 142 THR A C 1
ATOM 1099 O O . THR A 1 142 ? 1.181 -4.698 22.599 1.00 37.78 142 THR A O 1
ATOM 1102 N N . PRO A 1 143 ? 1.516 -6.351 21.088 1.00 41.53 143 PRO A N 1
ATOM 1103 C CA . PRO A 1 143 ? 0.208 -6.177 20.490 1.00 41.53 143 PRO 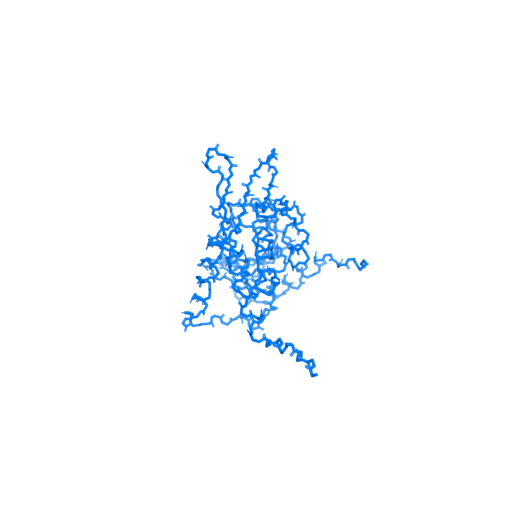A CA 1
ATOM 1104 C C . PRO A 1 143 ? -0.797 -6.377 21.615 1.00 41.53 143 PRO A C 1
ATOM 1106 O O . PRO A 1 143 ? -0.700 -7.349 22.372 1.00 41.53 143 PRO A O 1
ATOM 1109 N N . SER A 1 144 ? -1.694 -5.405 21.779 1.00 47.59 144 SER A N 1
ATOM 1110 C CA . SER A 1 144 ? -2.775 -5.516 22.746 1.00 47.59 144 SER A CA 1
ATOM 1111 C C . SER A 1 144 ? -3.409 -6.888 22.543 1.00 47.59 144 SER A C 1
ATOM 1113 O O . SER A 1 144 ? -3.942 -7.157 21.469 1.00 47.59 144 SER A O 1
ATOM 1115 N N . SER A 1 145 ? -3.313 -7.773 23.540 1.00 51.06 145 SER A N 1
ATOM 1116 C CA . SER A 1 145 ? -3.703 -9.193 23.432 1.00 51.06 145 SER A CA 1
ATOM 1117 C C . SER A 1 145 ? -5.187 -9.406 23.103 1.00 51.06 145 SER A C 1
ATOM 1119 O O . SER A 1 145 ? -5.643 -10.531 22.920 1.00 51.06 145 SER A O 1
ATOM 1121 N N . SER A 1 146 ? -5.940 -8.310 23.054 1.00 69.12 146 SER A N 1
ATOM 1122 C CA . SER A 1 146 ? -7.349 -8.192 22.728 1.00 69.12 146 SER A CA 1
ATOM 1123 C C . SER A 1 146 ? -7.649 -7.956 21.242 1.00 69.12 146 SER A C 1
ATOM 1125 O O . SER A 1 146 ? -8.831 -7.942 20.891 1.00 69.12 146 SER A O 1
ATOM 1127 N N . LEU A 1 147 ? -6.638 -7.746 20.388 1.00 72.38 147 LEU A N 1
ATOM 1128 C CA . LEU A 1 147 ? -6.809 -7.533 18.947 1.00 72.38 147 LEU A CA 1
ATOM 1129 C C . LEU A 1 147 ? -6.448 -8.793 18.142 1.00 72.38 147 LEU A C 1
ATOM 1131 O O . LEU A 1 147 ? -5.523 -9.516 18.521 1.00 72.38 147 LEU A O 1
ATOM 1135 N N . PRO A 1 148 ? -7.141 -9.061 17.020 1.00 80.75 148 PRO A N 1
ATOM 1136 C CA . PRO A 1 148 ? -6.739 -10.115 16.092 1.00 80.75 148 PRO A CA 1
ATOM 1137 C C . PRO A 1 148 ? -5.339 -9.859 15.502 1.00 80.75 148 PRO A C 1
ATOM 1139 O O . PRO A 1 148 ? -4.895 -8.717 15.412 1.00 80.75 148 PRO A O 1
ATOM 1142 N N . ALA A 1 149 ? -4.645 -10.915 15.062 1.00 78.12 149 ALA A N 1
ATOM 1143 C CA . ALA A 1 149 ? -3.245 -10.843 14.614 1.00 78.12 149 ALA A CA 1
ATOM 1144 C C . ALA A 1 149 ? -3.005 -9.921 13.397 1.00 78.12 149 ALA A C 1
ATOM 1146 O O . ALA A 1 149 ? -1.924 -9.347 13.245 1.00 78.12 149 ALA A O 1
ATOM 1147 N N . ASN A 1 150 ? -4.018 -9.748 12.548 1.00 78.88 150 ASN A N 1
ATOM 1148 C CA . ASN A 1 150 ? -4.005 -8.854 11.390 1.00 78.88 150 ASN A CA 1
ATOM 1149 C C . ASN A 1 150 ? -4.323 -7.390 11.739 1.00 78.88 150 ASN A C 1
ATOM 1151 O O . ASN A 1 150 ? -4.428 -6.566 10.836 1.00 78.88 150 ASN A O 1
ATOM 1155 N N . TRP A 1 151 ? -4.462 -7.046 13.021 1.00 83.25 151 TRP A N 1
ATOM 1156 C CA . TRP A 1 151 ? -4.648 -5.672 13.478 1.00 83.25 151 TRP A CA 1
ATOM 1157 C C . TRP A 1 151 ? -3.430 -5.174 14.252 1.00 83.25 151 TRP A C 1
ATOM 1159 O O . TRP A 1 151 ? -2.822 -5.896 15.043 1.00 83.25 151 TRP A O 1
ATOM 1169 N N . SER A 1 152 ? -3.095 -3.904 14.059 1.00 81.69 152 SER A N 1
ATOM 1170 C CA . SER A 1 152 ? -2.105 -3.178 14.851 1.00 81.69 152 SER A CA 1
ATOM 1171 C C . SER A 1 152 ? -2.740 -1.941 15.478 1.00 81.69 152 SER A C 1
ATOM 1173 O O . SER A 1 152 ? -3.739 -1.420 14.986 1.00 81.69 152 SER A O 1
ATOM 1175 N N . ALA A 1 153 ? -2.182 -1.474 16.593 1.00 82.56 153 ALA A N 1
ATOM 1176 C CA . ALA A 1 153 ? -2.617 -0.251 17.253 1.00 82.56 153 ALA A CA 1
ATOM 1177 C C . ALA A 1 153 ? -1.485 0.771 17.231 1.00 82.56 153 ALA A C 1
ATOM 1179 O O . ALA A 1 153 ? -0.344 0.465 17.575 1.00 82.56 153 ALA A O 1
ATOM 1180 N N . VAL A 1 154 ? -1.823 1.996 16.853 1.00 77.75 154 VAL A N 1
ATOM 1181 C CA . VAL A 1 154 ? -0.907 3.123 16.785 1.00 77.75 154 VAL A CA 1
ATOM 1182 C C . VAL A 1 154 ? -1.489 4.258 17.616 1.00 77.75 154 VAL A C 1
ATOM 1184 O O . VAL A 1 154 ? -2.464 4.907 17.230 1.00 77.75 154 VAL A O 1
ATOM 1187 N N . SER A 1 155 ? -0.888 4.509 18.775 1.00 74.94 155 SER A N 1
ATOM 1188 C CA . SER A 1 155 ? -1.253 5.645 19.618 1.00 74.94 155 SER A CA 1
ATOM 1189 C C . SER A 1 155 ? -0.608 6.936 19.106 1.00 74.94 155 SER A C 1
ATOM 1191 O O . SER A 1 155 ? 0.571 6.982 18.742 1.00 74.94 155 SER A O 1
ATOM 1193 N N . ARG A 1 156 ? -1.397 8.006 19.078 1.00 74.81 156 ARG A N 1
ATOM 1194 C CA . ARG A 1 156 ? -0.986 9.395 18.851 1.00 74.81 156 ARG A CA 1
ATOM 1195 C C . ARG A 1 156 ? -1.419 10.225 20.064 1.00 74.81 156 ARG A C 1
ATOM 1197 O O . ARG A 1 156 ? -2.164 9.744 20.911 1.00 74.81 156 ARG A O 1
ATOM 1204 N N . THR A 1 157 ? -0.963 11.472 20.152 1.00 72.44 157 THR A N 1
ATOM 1205 C CA . THR A 1 157 ? -1.217 12.345 21.313 1.00 72.44 157 THR A CA 1
ATOM 1206 C C . THR A 1 157 ? -2.707 12.563 21.612 1.00 72.44 157 THR A C 1
ATOM 1208 O O . THR A 1 157 ? -3.059 12.761 22.768 1.00 72.44 157 THR A O 1
ATOM 1211 N N . ASP A 1 158 ? -3.572 12.537 20.594 1.00 75.88 158 ASP A N 1
ATOM 1212 C CA . ASP A 1 158 ? -5.005 12.863 20.683 1.00 75.88 158 ASP A CA 1
ATOM 1213 C C . ASP A 1 158 ? -5.945 11.705 20.302 1.00 75.88 158 ASP A C 1
ATOM 1215 O O . ASP A 1 158 ? -7.165 11.842 20.388 1.00 75.88 158 ASP A O 1
ATOM 1219 N N . ARG A 1 159 ? -5.403 10.579 19.825 1.00 81.19 159 ARG A N 1
ATOM 1220 C CA . ARG A 1 159 ? -6.193 9.468 19.282 1.00 81.19 159 ARG A CA 1
ATOM 1221 C C . ARG A 1 159 ? -5.412 8.163 19.282 1.00 81.19 159 ARG A C 1
ATOM 1223 O O . ARG A 1 159 ? -4.184 8.163 19.231 1.00 81.19 159 ARG A O 1
ATOM 1230 N N . THR A 1 160 ? -6.125 7.049 19.221 1.00 85.81 160 THR A N 1
ATOM 1231 C CA . THR A 1 160 ? -5.550 5.744 18.877 1.00 85.81 160 THR A CA 1
ATOM 1232 C C . THR A 1 160 ? -6.147 5.274 17.561 1.00 85.81 160 THR A C 1
ATOM 1234 O O . THR A 1 160 ? -7.362 5.323 17.380 1.00 85.81 160 THR A O 1
ATOM 1237 N N . VAL A 1 161 ? -5.298 4.844 16.631 1.00 85.38 161 VAL A N 1
ATOM 1238 C CA . VAL A 1 161 ? -5.724 4.262 15.356 1.00 85.38 161 VAL A CA 1
ATOM 1239 C C . VAL A 1 161 ? -5.435 2.771 15.391 1.00 85.38 161 VAL A C 1
ATOM 1241 O O . VAL A 1 161 ? -4.300 2.365 15.623 1.00 85.38 161 VAL A O 1
ATOM 1244 N N . PHE A 1 162 ? -6.459 1.961 15.167 1.00 87.62 162 PHE A N 1
ATOM 1245 C CA . PHE A 1 162 ? -6.343 0.524 14.981 1.00 87.62 162 PHE A CA 1
ATOM 1246 C C . PHE A 1 162 ? -6.375 0.251 13.484 1.00 87.62 162 PHE A C 1
ATOM 1248 O O . PHE A 1 162 ? -7.384 0.539 12.848 1.00 87.62 162 PHE A O 1
ATOM 1255 N N . GLN A 1 163 ? -5.290 -0.256 12.912 1.00 85.06 163 GLN A N 1
ATOM 1256 C CA . GLN A 1 163 ? -5.179 -0.485 11.476 1.00 85.06 163 GLN A CA 1
ATOM 1257 C C . GLN A 1 163 ? -5.217 -1.976 11.172 1.00 85.06 163 GLN A C 1
ATOM 1259 O O . GLN A 1 163 ? -4.513 -2.765 11.807 1.00 85.06 163 GLN A O 1
ATOM 1264 N N . ARG A 1 164 ? -6.031 -2.349 10.188 1.00 86.12 164 ARG A N 1
ATOM 1265 C CA . ARG A 1 164 ? -6.070 -3.696 9.635 1.00 86.12 164 ARG A CA 1
ATOM 1266 C C . ARG A 1 164 ? -4.988 -3.837 8.556 1.00 86.12 164 ARG A C 1
ATOM 1268 O O . ARG A 1 164 ? -4.741 -2.904 7.795 1.00 86.12 164 ARG A O 1
ATOM 1275 N N . ARG A 1 165 ? -4.288 -4.974 8.537 1.00 80.81 165 ARG A N 1
ATOM 1276 C CA . ARG A 1 165 ? -3.143 -5.233 7.643 1.00 80.81 165 ARG A CA 1
ATOM 1277 C C . ARG A 1 165 ? -3.540 -5.891 6.324 1.00 80.81 165 ARG A C 1
ATOM 1279 O O . ARG A 1 165 ? -2.830 -5.748 5.347 1.00 80.81 165 ARG A O 1
ATOM 1286 N N . ASP A 1 166 ? -4.632 -6.629 6.271 1.00 79.81 166 ASP A N 1
ATOM 1287 C CA . ASP A 1 166 ? -5.033 -7.381 5.076 1.00 79.81 166 ASP A CA 1
ATOM 1288 C C . ASP A 1 166 ? -5.872 -6.550 4.098 1.00 79.81 166 ASP A C 1
ATOM 1290 O O . ASP A 1 166 ? -5.859 -6.814 2.900 1.00 79.81 166 ASP A O 1
ATOM 1294 N N . ILE A 1 167 ? -6.573 -5.527 4.590 1.00 81.12 167 ILE A N 1
ATOM 1295 C CA . ILE A 1 167 ? -7.431 -4.641 3.792 1.00 81.12 167 ILE A CA 1
ATOM 1296 C C . ILE A 1 167 ? -7.390 -3.220 4.347 1.00 81.12 167 ILE A C 1
ATOM 1298 O O . ILE A 1 167 ? -7.007 -3.005 5.500 1.00 81.12 167 ILE A O 1
ATOM 1302 N N . ASP A 1 168 ? -7.873 -2.262 3.562 1.00 82.50 168 ASP A N 1
ATOM 1303 C CA . ASP A 1 168 ? -7.855 -0.840 3.897 1.00 82.50 168 ASP A CA 1
ATOM 1304 C C . ASP A 1 168 ? -8.944 -0.416 4.902 1.00 82.50 168 ASP A C 1
ATOM 1306 O O . ASP A 1 168 ? -9.711 0.517 4.688 1.00 82.50 168 ASP A O 1
ATOM 1310 N N . HIS A 1 169 ? -9.045 -1.116 6.028 1.00 87.75 169 HIS A N 1
ATOM 1311 C CA . HIS A 1 169 ? -9.940 -0.751 7.123 1.00 87.75 169 HIS A CA 1
ATOM 1312 C C . HIS A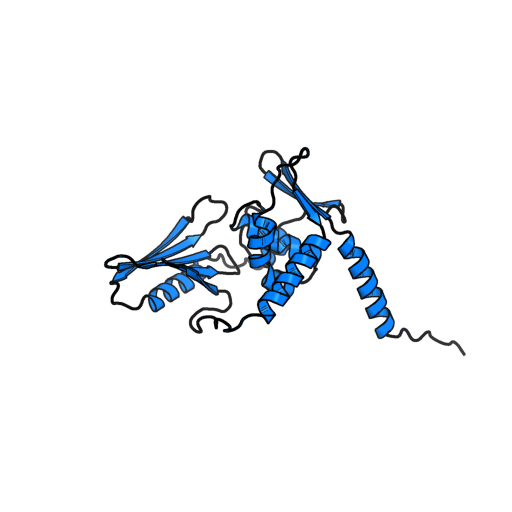 1 169 ? -9.136 -0.287 8.340 1.00 87.75 169 HIS A C 1
ATOM 1314 O O . HIS A 1 169 ? -8.098 -0.850 8.691 1.00 87.75 169 HIS A O 1
ATOM 1320 N N . TYR A 1 170 ? -9.642 0.719 9.045 1.00 88.81 170 TYR A N 1
ATOM 1321 C CA . TYR A 1 170 ? -9.086 1.141 10.330 1.00 88.81 170 TYR A CA 1
ATOM 1322 C C . TYR A 1 170 ? -10.164 1.716 11.237 1.00 88.81 170 TYR A C 1
ATOM 1324 O O . TYR A 1 170 ? -11.160 2.273 10.784 1.00 88.81 170 TYR A O 1
ATOM 1332 N N . VAL A 1 171 ? -9.945 1.593 12.542 1.00 89.88 171 VAL A N 1
ATOM 1333 C CA . VAL A 1 171 ? -10.795 2.172 13.578 1.00 89.88 171 VAL A CA 1
ATOM 1334 C C . VAL A 1 171 ? -10.050 3.328 14.232 1.00 89.88 171 VAL A C 1
ATOM 1336 O O . VAL A 1 171 ? -8.941 3.158 14.732 1.00 89.88 171 VAL A O 1
ATOM 1339 N N . VAL A 1 172 ? -10.653 4.510 14.251 1.00 89.56 172 VAL A N 1
ATOM 1340 C CA . VAL A 1 172 ? -10.134 5.681 14.963 1.00 89.56 172 VAL A CA 1
ATOM 1341 C C . VAL A 1 172 ? -10.887 5.821 16.277 1.00 89.56 172 VAL A C 1
ATOM 1343 O O . VAL A 1 172 ? -12.101 5.995 16.269 1.00 89.56 172 VAL A O 1
ATOM 1346 N N . LEU A 1 173 ? -10.164 5.769 17.393 1.00 90.62 173 LEU A N 1
ATOM 1347 C CA . LEU A 1 173 ? -10.655 6.080 18.732 1.00 90.62 173 LEU A CA 1
ATOM 1348 C C . LEU A 1 173 ? -10.142 7.464 19.135 1.00 90.62 173 LEU A C 1
ATOM 1350 O O . LEU A 1 173 ? -8.932 7.658 19.277 1.00 90.62 173 LEU A O 1
ATOM 1354 N N . ALA A 1 174 ? -11.054 8.411 19.329 1.00 87.06 174 ALA A N 1
ATOM 1355 C CA . ALA A 1 174 ? -10.757 9.769 19.766 1.00 87.06 174 ALA A CA 1
ATOM 1356 C C . ALA A 1 174 ? -11.501 10.098 21.067 1.00 87.06 174 ALA A C 1
ATOM 1358 O O . ALA A 1 174 ? -12.671 9.746 21.232 1.00 87.06 174 ALA A O 1
ATOM 1359 N N . GLU A 1 175 ? -10.819 10.789 21.979 1.00 84.19 175 GLU A N 1
ATOM 1360 C CA . GLU A 1 175 ? -11.404 11.286 23.226 1.00 84.19 175 GLU A CA 1
ATOM 1361 C C . GLU A 1 175 ? -12.040 12.662 22.990 1.00 84.19 175 GLU A C 1
ATOM 1363 O O . GLU A 1 175 ? -11.365 13.616 22.596 1.00 84.19 175 GLU A O 1
ATOM 1368 N N . GLY A 1 176 ? -13.350 12.769 23.204 1.00 81.31 176 GLY A N 1
ATOM 1369 C CA . GLY A 1 176 ? -14.060 14.042 23.290 1.00 81.31 176 GLY A CA 1
ATOM 1370 C C . GLY A 1 176 ? -14.172 14.533 24.736 1.00 81.31 176 GLY A C 1
ATOM 1371 O O . GLY A 1 176 ? -13.776 13.856 25.677 1.00 81.31 176 GLY A O 1
ATOM 1372 N N . SER A 1 177 ? -14.749 15.722 24.938 1.00 81.50 177 SER A N 1
ATOM 1373 C CA . SER A 1 177 ? -14.892 16.304 26.284 1.00 81.50 177 SER A CA 1
ATOM 1374 C C . SER A 1 177 ? -15.870 15.556 27.196 1.00 81.50 177 SER A C 1
ATOM 1376 O O . SER A 1 177 ? -15.757 15.662 28.413 1.00 81.50 177 SER A O 1
ATOM 1378 N N . GLU A 1 178 ? -16.850 14.861 26.618 1.00 87.69 178 GLU A N 1
ATOM 1379 C CA . GLU A 1 178 ? -17.899 14.129 27.350 1.00 87.69 178 GLU A CA 1
ATOM 1380 C C . GLU A 1 178 ? -18.084 12.695 26.829 1.00 87.69 178 GLU A C 1
ATOM 1382 O O . GLU A 1 178 ? -18.610 11.840 27.537 1.00 87.69 178 GLU A O 1
ATOM 1387 N N . GLU A 1 179 ? -17.627 12.411 25.606 1.00 92.00 179 GLU A N 1
ATOM 1388 C CA . GLU A 1 179 ? -17.840 11.132 24.935 1.00 92.00 179 GLU A CA 1
ATOM 1389 C C . GLU A 1 179 ? -16.591 10.695 24.159 1.00 92.00 179 GLU A C 1
ATOM 1391 O O . GLU A 1 179 ? -15.903 11.508 23.541 1.00 92.00 179 GLU A O 1
ATOM 1396 N N . TRP A 1 180 ? -16.336 9.391 24.140 1.00 89.75 180 TRP A N 1
ATOM 1397 C CA . TRP A 1 180 ? -15.520 8.722 23.139 1.00 89.75 180 TRP A CA 1
ATOM 1398 C C . TRP A 1 180 ? -16.225 8.744 21.786 1.00 89.75 180 TRP A C 1
ATOM 1400 O O . TRP A 1 180 ? -17.409 8.410 21.692 1.00 89.75 180 TRP A O 1
ATOM 1410 N N . LEU A 1 181 ? -15.470 9.041 20.730 1.00 92.12 181 LEU A N 1
ATOM 1411 C CA . LEU A 1 181 ? -15.883 8.846 19.346 1.00 92.12 181 LEU A CA 1
ATOM 1412 C C . LEU A 1 181 ? -15.036 7.736 18.727 1.00 92.12 181 LEU A C 1
ATOM 1414 O O . LEU A 1 181 ? -13.806 7.806 18.729 1.00 92.12 181 LEU A O 1
ATOM 1418 N N . ILE A 1 182 ? -15.704 6.717 18.198 1.00 93.25 182 ILE A N 1
ATOM 1419 C CA . ILE A 1 182 ? -15.069 5.532 17.625 1.00 93.25 182 ILE A CA 1
ATOM 1420 C C . ILE A 1 182 ? -15.605 5.362 16.212 1.00 93.25 182 ILE A C 1
ATOM 1422 O O . ILE A 1 182 ? -16.812 5.223 16.042 1.00 93.25 182 ILE A O 1
ATOM 1426 N N . ILE A 1 183 ? -14.746 5.404 15.198 1.00 92.44 183 ILE A N 1
ATOM 1427 C CA . ILE A 1 183 ? -15.169 5.392 13.791 1.00 92.44 183 ILE A CA 1
ATOM 1428 C C . ILE A 1 183 ? -14.421 4.288 13.056 1.00 92.44 183 ILE A C 1
ATOM 1430 O O . ILE A 1 183 ? -13.194 4.293 13.064 1.00 92.44 183 ILE A O 1
ATOM 1434 N N . LEU A 1 184 ? -15.145 3.374 12.412 1.00 92.44 184 LEU A N 1
ATOM 1435 C CA . LEU A 1 184 ? -14.606 2.467 11.403 1.00 92.44 184 LEU A CA 1
ATOM 1436 C C . LEU A 1 184 ? -14.581 3.198 10.061 1.00 92.44 184 LEU A C 1
ATOM 1438 O O . LEU A 1 184 ? -15.603 3.724 9.623 1.00 92.44 184 LEU A O 1
ATOM 1442 N N . CYS A 1 185 ? -13.430 3.214 9.404 1.00 90.56 185 CYS A N 1
ATOM 1443 C CA . CYS A 1 185 ? -13.203 3.915 8.150 1.00 90.56 185 CYS A CA 1
ATOM 1444 C C . CYS A 1 185 ? -12.528 3.010 7.116 1.00 90.56 185 CYS A C 1
ATOM 1446 O O . CYS A 1 185 ? -11.779 2.104 7.482 1.00 90.56 185 CYS A O 1
ATOM 1448 N N . ALA A 1 186 ? -12.726 3.355 5.843 1.00 86.19 186 ALA A N 1
ATOM 1449 C CA . ALA A 1 186 ? -11.865 2.963 4.731 1.00 86.19 186 ALA A CA 1
ATOM 1450 C C . ALA A 1 186 ? -11.380 4.217 3.998 1.00 86.19 186 ALA A C 1
ATOM 1452 O O . ALA A 1 186 ? -12.141 5.169 3.821 1.00 86.19 186 ALA A O 1
ATOM 1453 N N . GLN A 1 187 ? -10.111 4.267 3.613 1.00 76.38 187 GLN A N 1
ATOM 1454 C CA . GLN A 1 187 ? -9.554 5.372 2.837 1.00 76.38 187 GLN A CA 1
ATOM 1455 C C . GLN A 1 187 ? -9.758 5.154 1.332 1.00 76.38 187 GLN A C 1
ATOM 1457 O O . GLN A 1 187 ? -10.178 6.082 0.644 1.00 76.38 187 GLN A O 1
ATOM 1462 N N . GLU A 1 188 ? -9.527 3.943 0.835 1.00 75.44 188 GLU A N 1
ATOM 1463 C CA . GLU A 1 188 ? -9.433 3.598 -0.581 1.00 75.44 188 GLU A CA 1
ATOM 1464 C C . GLU A 1 188 ? -8.520 4.611 -1.314 1.00 75.44 188 GLU A C 1
ATOM 1466 O O . GLU A 1 188 ? -7.538 5.122 -0.768 1.00 75.44 188 GLU A O 1
ATOM 1471 N N . ASP A 1 189 ? -8.876 4.997 -2.539 1.00 61.66 189 ASP A N 1
ATOM 1472 C CA . ASP A 1 189 ? -8.186 6.052 -3.289 1.00 61.66 189 ASP A CA 1
ATOM 1473 C C . ASP A 1 189 ? -8.664 7.474 -2.909 1.00 61.66 189 ASP A C 1
ATOM 1475 O O . ASP A 1 189 ? -8.562 8.420 -3.697 1.00 61.66 189 ASP A O 1
ATOM 1479 N N . ARG A 1 190 ? -9.254 7.669 -1.720 1.00 62.91 190 ARG A N 1
ATOM 1480 C CA . ARG A 1 190 ? -9.820 8.966 -1.309 1.00 62.91 190 ARG A CA 1
ATOM 1481 C C . ARG A 1 190 ? -8.796 9.797 -0.543 1.00 62.91 190 ARG A C 1
ATOM 1483 O O . ARG A 1 190 ? -8.037 9.307 0.288 1.00 62.91 190 ARG A O 1
ATOM 1490 N N . ALA A 1 191 ? -8.864 11.114 -0.751 1.00 59.06 191 ALA A N 1
ATOM 1491 C CA . ALA A 1 191 ? -8.071 12.086 0.006 1.00 59.06 191 ALA A CA 1
ATOM 1492 C C . ALA A 1 191 ? -8.428 12.117 1.504 1.00 59.06 191 ALA A C 1
ATOM 1494 O O . ALA A 1 191 ? -7.621 12.559 2.320 1.00 59.06 191 ALA A O 1
ATOM 1495 N N . TYR A 1 192 ? -9.638 11.669 1.860 1.00 68.44 192 TYR A N 1
ATOM 1496 C CA . TYR A 1 192 ? -10.096 11.581 3.239 1.00 68.44 192 TYR A CA 1
ATOM 1497 C C . TYR A 1 192 ? -10.743 10.220 3.524 1.00 68.44 192 TYR A C 1
ATOM 1499 O O . TYR A 1 192 ? -11.532 9.754 2.697 1.00 68.44 192 TYR A O 1
ATOM 1507 N N . PRO A 1 193 ? -10.480 9.649 4.715 1.00 79.38 193 PRO A N 1
ATOM 1508 C CA . PRO A 1 193 ? -11.213 8.520 5.278 1.00 79.38 193 PRO A CA 1
ATOM 1509 C C . PRO A 1 193 ? -12.728 8.608 5.062 1.00 79.38 193 PRO A C 1
ATOM 1511 O O . PRO A 1 193 ? -13.363 9.577 5.484 1.00 79.38 193 PRO A O 1
ATOM 1514 N N . ALA A 1 194 ? -13.323 7.587 4.454 1.00 85.12 194 ALA A N 1
ATOM 1515 C CA . ALA A 1 194 ? -14.763 7.417 4.402 1.00 85.12 194 ALA A CA 1
ATOM 1516 C C . ALA A 1 194 ? -15.238 6.649 5.643 1.00 85.12 194 ALA A C 1
ATOM 1518 O O . ALA A 1 194 ? -14.795 5.517 5.846 1.00 85.12 194 ALA A O 1
ATOM 1519 N N . PRO A 1 195 ? -16.133 7.219 6.470 1.00 89.69 195 PRO A N 1
ATOM 1520 C CA . PRO A 1 195 ? -16.700 6.489 7.593 1.00 89.69 195 PRO A CA 1
ATOM 1521 C C . PRO A 1 195 ? -17.604 5.368 7.069 1.00 89.69 195 PRO A C 1
ATOM 1523 O O . PRO A 1 195 ? -18.537 5.622 6.305 1.00 89.69 195 PRO A O 1
ATOM 1526 N N . LEU A 1 196 ? -17.313 4.141 7.487 1.00 90.44 196 LEU A N 1
ATOM 1527 C CA . LEU A 1 196 ? -18.122 2.950 7.241 1.00 90.44 196 LEU A CA 1
ATOM 1528 C C . LEU A 1 196 ? -19.154 2.769 8.358 1.00 90.44 196 LEU A C 1
ATOM 1530 O O . LEU A 1 196 ? -20.322 2.523 8.075 1.00 90.44 196 LEU A O 1
ATOM 1534 N N . ASP A 1 197 ? -18.737 2.961 9.614 1.00 92.56 197 ASP A N 1
ATOM 1535 C CA . ASP A 1 197 ? -19.624 2.969 10.780 1.00 92.56 197 ASP A CA 1
ATOM 1536 C C . ASP A 1 197 ? -19.009 3.755 11.958 1.00 92.56 197 ASP A C 1
ATOM 1538 O O . ASP A 1 197 ? -17.824 4.091 11.945 1.00 92.56 197 ASP A O 1
ATOM 1542 N N . HIS A 1 198 ? -19.796 4.086 12.985 1.00 93.88 198 HIS A N 1
ATOM 1543 C CA . HIS A 1 198 ? -19.320 4.769 14.189 1.00 93.88 198 HIS A CA 1
ATOM 1544 C C . HIS A 1 198 ? -20.093 4.393 15.462 1.00 93.88 198 HIS A C 1
ATOM 1546 O O . HIS A 1 198 ? -21.243 3.949 15.435 1.00 93.88 198 HIS A O 1
ATOM 1552 N N . ARG A 1 199 ? -19.461 4.613 16.614 1.00 92.75 199 ARG A N 1
ATOM 1553 C CA . ARG A 1 199 ? -20.039 4.490 17.956 1.00 92.75 199 ARG A CA 1
ATOM 1554 C C . ARG A 1 199 ? -19.655 5.711 18.787 1.00 92.75 199 ARG A C 1
ATOM 1556 O O . ARG A 1 199 ? -18.553 6.243 18.643 1.00 92.75 199 ARG A O 1
ATOM 1563 N N . THR A 1 200 ? -20.546 6.109 19.687 1.00 92.81 200 THR A N 1
ATOM 1564 C CA . THR A 1 200 ? -20.253 7.071 20.751 1.00 92.81 200 THR A CA 1
ATOM 1565 C C . THR A 1 200 ? -20.492 6.421 22.107 1.00 92.81 200 THR A C 1
ATOM 1567 O O . THR A 1 200 ? -21.397 5.597 22.263 1.00 92.81 200 THR A O 1
ATOM 1570 N N . LEU A 1 201 ? -19.647 6.742 23.083 1.00 91.19 201 LEU A N 1
ATOM 1571 C CA . LEU A 1 201 ? -19.763 6.248 24.456 1.00 91.19 201 LEU A CA 1
ATOM 1572 C C . LEU A 1 201 ? -19.427 7.376 25.428 1.00 91.19 201 LEU A C 1
ATOM 1574 O O . LEU A 1 201 ? -18.491 8.110 25.145 1.00 91.19 201 LEU A O 1
ATOM 1578 N N . PRO A 1 202 ? -20.087 7.485 26.591 1.00 90.56 202 PRO A N 1
ATOM 1579 C CA . PRO A 1 202 ? -19.635 8.380 27.655 1.00 90.56 202 PRO A CA 1
ATOM 1580 C C . PRO A 1 202 ? -18.166 8.129 28.017 1.00 90.56 202 PRO A C 1
ATOM 1582 O O . PRO A 1 202 ? -17.743 6.969 28.060 1.00 90.56 202 PRO A O 1
ATOM 1585 N N . VAL A 1 203 ? -17.394 9.190 28.270 1.00 85.88 203 VAL A N 1
ATOM 1586 C CA . VAL A 1 203 ? -15.939 9.092 28.504 1.00 85.88 203 VAL A CA 1
ATOM 1587 C C . VAL A 1 203 ? -15.586 8.224 29.722 1.00 85.88 203 VAL A C 1
ATOM 1589 O O . VAL A 1 203 ? -14.533 7.591 29.761 1.00 85.88 203 VAL A O 1
ATOM 1592 N N . GLU A 1 204 ? -16.495 8.121 30.696 1.00 83.75 204 GLU A N 1
ATOM 1593 C CA . GLU A 1 204 ? -16.352 7.259 31.871 1.00 83.75 204 GLU A CA 1
ATOM 1594 C C . GLU A 1 204 ? -16.398 5.750 31.572 1.00 83.75 204 GLU A C 1
ATOM 1596 O O . GLU A 1 204 ? -16.003 4.948 32.423 1.00 83.75 204 GLU A O 1
ATOM 1601 N N . ASN A 1 205 ? -16.882 5.352 30.393 1.00 87.75 205 ASN A N 1
ATOM 1602 C CA . ASN A 1 205 ? -16.964 3.954 29.988 1.00 87.75 205 ASN A CA 1
ATOM 1603 C C . ASN A 1 205 ? -15.706 3.532 29.225 1.00 87.75 205 ASN A C 1
ATOM 1605 O O . ASN A 1 205 ? -15.167 4.289 28.423 1.00 87.75 205 ASN A O 1
ATOM 1609 N N . ASP A 1 206 ? -15.275 2.286 29.429 1.00 87.00 206 ASP A N 1
ATOM 1610 C CA . ASP A 1 206 ? -14.167 1.695 28.676 1.00 87.00 206 ASP A CA 1
ATOM 1611 C C . ASP A 1 206 ? -14.562 1.493 27.194 1.00 87.00 206 ASP A C 1
ATOM 1613 O O . ASP A 1 206 ? -15.502 0.737 26.912 1.00 87.00 206 ASP A O 1
ATOM 1617 N N . PRO A 1 207 ? -13.866 2.132 26.230 1.00 89.00 207 PRO A N 1
ATOM 1618 C CA . PRO A 1 207 ? -14.190 2.010 24.813 1.00 89.00 207 PRO A CA 1
ATOM 1619 C C . PRO A 1 207 ? -13.762 0.671 24.189 1.00 89.00 207 PRO A C 1
ATOM 1621 O O . PRO A 1 207 ? -14.155 0.389 23.054 1.00 89.00 207 PRO A O 1
ATOM 1624 N N . ALA A 1 208 ? -12.990 -0.173 24.887 1.00 87.19 208 ALA A N 1
ATOM 1625 C CA . ALA A 1 208 ? -12.392 -1.385 24.318 1.00 87.19 208 ALA A CA 1
ATOM 1626 C C . ALA A 1 208 ? -13.413 -2.339 23.670 1.00 87.19 208 ALA A C 1
ATOM 1628 O O . ALA A 1 208 ? -13.180 -2.841 22.569 1.00 87.19 208 ALA A O 1
ATOM 1629 N N . ALA A 1 209 ? -14.570 -2.552 24.303 1.00 87.75 209 ALA A N 1
ATOM 1630 C CA . ALA A 1 209 ? -15.612 -3.430 23.764 1.00 87.75 209 ALA A CA 1
ATOM 1631 C C . ALA A 1 209 ? -16.234 -2.885 22.464 1.00 87.75 209 ALA A C 1
ATOM 1633 O O . ALA A 1 209 ? -16.563 -3.653 21.561 1.00 87.75 209 ALA A O 1
ATOM 1634 N N . ALA A 1 210 ? -16.372 -1.562 22.342 1.00 89.69 210 ALA A N 1
ATOM 1635 C CA . ALA A 1 210 ? -16.897 -0.943 21.128 1.00 89.69 210 ALA A CA 1
ATOM 1636 C C . ALA A 1 210 ? -15.865 -0.930 19.992 1.00 89.69 210 ALA A C 1
ATOM 1638 O O . ALA A 1 210 ? -16.242 -1.127 18.839 1.00 89.69 210 ALA A O 1
ATOM 1639 N N . VAL A 1 211 ? -14.571 -0.792 20.310 1.00 88.88 211 VAL A N 1
ATOM 1640 C CA . VAL A 1 211 ? -13.491 -1.014 19.334 1.00 88.88 211 VAL A CA 1
ATOM 1641 C C . VAL A 1 211 ? -13.543 -2.449 18.809 1.00 88.88 211 VAL A C 1
ATOM 1643 O O . VAL A 1 211 ? -13.546 -2.650 17.600 1.00 88.88 211 VAL A O 1
ATOM 1646 N N . GLN A 1 212 ? -13.655 -3.448 19.692 1.00 87.88 212 GLN A N 1
ATOM 1647 C CA . GLN A 1 212 ? -13.758 -4.855 19.285 1.00 87.88 212 GLN A CA 1
ATOM 1648 C C . GLN A 1 212 ? -14.984 -5.136 18.409 1.00 87.88 212 GLN A C 1
ATOM 1650 O O . GLN A 1 212 ? -14.885 -5.911 17.462 1.00 87.88 212 GLN A O 1
ATOM 1655 N N . ALA A 1 213 ? -16.122 -4.497 18.694 1.00 88.81 213 ALA A N 1
ATOM 1656 C CA . ALA A 1 213 ? -17.319 -4.631 17.870 1.00 88.81 213 ALA A CA 1
ATOM 1657 C C . ALA A 1 213 ? -17.095 -4.101 16.444 1.00 88.81 213 ALA A C 1
ATOM 1659 O O . ALA A 1 213 ? -17.427 -4.794 15.490 1.00 88.81 213 ALA A O 1
ATOM 1660 N N . LEU A 1 214 ? -16.469 -2.927 16.292 1.00 91.25 214 LEU A N 1
ATOM 1661 C CA . LEU A 1 214 ? -16.142 -2.368 14.973 1.00 91.25 214 LEU A CA 1
ATOM 1662 C C . LEU A 1 214 ? -15.055 -3.175 14.242 1.00 91.25 214 LEU A C 1
ATOM 1664 O O . LEU A 1 214 ? -15.095 -3.310 13.021 1.00 91.25 214 LEU A O 1
ATOM 1668 N N . VAL A 1 215 ? -14.099 -3.750 14.978 1.00 88.06 215 VAL A N 1
ATOM 1669 C CA . VAL A 1 215 ? -13.112 -4.697 14.429 1.00 88.06 215 VAL A CA 1
ATOM 1670 C C . VAL A 1 215 ? -13.797 -5.954 13.886 1.00 88.06 215 VAL A C 1
ATOM 1672 O O . VAL A 1 215 ? -13.423 -6.434 12.819 1.00 88.06 215 VAL A O 1
ATOM 1675 N N . ALA A 1 216 ? -14.803 -6.483 14.587 1.00 86.25 216 ALA A N 1
ATOM 1676 C CA . ALA A 1 216 ? -15.579 -7.625 14.112 1.00 86.25 216 ALA A CA 1
ATOM 1677 C C . ALA A 1 216 ? -16.437 -7.262 12.890 1.00 86.25 216 ALA A C 1
ATOM 1679 O O . ALA A 1 216 ? -16.425 -7.994 11.908 1.00 86.25 216 ALA A O 1
ATOM 1680 N N . GLU A 1 217 ? -17.102 -6.108 12.916 1.00 88.75 217 GLU A N 1
ATOM 1681 C CA . GLU A 1 217 ? -17.927 -5.605 11.811 1.00 88.75 217 GLU A CA 1
ATOM 1682 C C . GLU A 1 217 ? -17.111 -5.369 10.533 1.00 88.75 217 GLU A C 1
ATOM 1684 O O . GLU A 1 217 ? -17.560 -5.680 9.435 1.00 88.75 217 GLU A O 1
ATOM 1689 N N . SER A 1 218 ? -15.855 -4.933 10.667 1.00 87.50 218 SER A N 1
ATOM 1690 C CA . SER A 1 218 ? -14.903 -4.876 9.551 1.00 87.50 218 SER A CA 1
ATOM 1691 C C . SER A 1 218 ? -14.726 -6.227 8.844 1.00 87.50 218 SER A C 1
ATOM 1693 O O . SER A 1 218 ? -14.489 -6.239 7.638 1.00 87.50 218 SER A O 1
ATOM 1695 N N . ASN A 1 219 ? -14.841 -7.362 9.545 1.00 81.88 219 ASN A N 1
ATOM 1696 C CA . ASN A 1 219 ? -14.765 -8.688 8.922 1.00 81.88 219 ASN A CA 1
ATOM 1697 C C . ASN A 1 219 ? -16.017 -9.012 8.098 1.00 81.88 219 ASN A C 1
ATOM 1699 O O . ASN A 1 219 ? -15.884 -9.606 7.035 1.00 81.88 219 ASN A O 1
ATOM 1703 N N . ASP A 1 220 ? -17.198 -8.587 8.550 1.00 82.50 220 ASP A N 1
ATOM 1704 C CA . ASP A 1 220 ? -18.469 -8.818 7.845 1.00 82.50 220 ASP A CA 1
ATOM 1705 C C . ASP A 1 220 ? -18.584 -7.993 6.550 1.00 82.50 220 ASP A C 1
ATOM 1707 O O . ASP A 1 220 ? -19.374 -8.320 5.665 1.00 82.50 220 ASP A O 1
ATOM 1711 N N . LEU A 1 221 ? -17.793 -6.922 6.435 1.00 80.88 221 LEU A N 1
ATOM 1712 C CA . LEU A 1 221 ? -17.712 -6.070 5.246 1.00 80.88 221 LEU A CA 1
ATOM 1713 C C . LEU A 1 221 ? -16.776 -6.621 4.159 1.00 80.88 221 LEU A C 1
ATOM 1715 O O . LEU A 1 221 ? -16.751 -6.079 3.055 1.00 80.88 221 LEU A O 1
ATOM 1719 N N . VAL A 1 222 ? -16.002 -7.670 4.451 1.00 74.00 222 VAL A N 1
ATOM 1720 C CA . VAL A 1 222 ? -15.138 -8.313 3.454 1.00 74.00 222 VAL A CA 1
ATOM 1721 C C . VAL A 1 222 ? -15.993 -9.243 2.605 1.00 74.00 222 VAL A C 1
ATOM 1723 O O . VAL A 1 222 ? -16.590 -10.186 3.125 1.00 74.00 222 VAL A O 1
ATOM 1726 N N . GLU A 1 223 ? -16.067 -8.981 1.299 1.00 66.00 223 GLU A N 1
ATOM 1727 C CA . GLU A 1 223 ? -16.732 -9.901 0.376 1.00 66.00 223 GLU A CA 1
ATOM 1728 C C . GLU A 1 223 ? -16.061 -11.283 0.467 1.00 66.00 223 GLU A C 1
ATOM 1730 O O . GLU A 1 223 ? -14.828 -11.356 0.437 1.00 66.00 223 GLU A O 1
ATOM 1735 N N . PRO A 1 224 ? -16.831 -12.379 0.606 1.00 55.41 224 PRO A N 1
ATOM 1736 C CA . PRO A 1 224 ? -16.251 -13.713 0.636 1.00 55.41 224 PRO A CA 1
ATOM 1737 C C . PRO A 1 224 ? -15.522 -13.970 -0.684 1.00 55.41 224 PRO A C 1
ATOM 1739 O O . PRO A 1 224 ? -16.047 -13.641 -1.748 1.00 55.41 224 PRO A O 1
ATOM 1742 N N . GLU A 1 225 ? -14.324 -14.554 -0.616 1.00 54.59 225 GLU A N 1
ATOM 1743 C CA . GLU A 1 225 ? -13.612 -14.992 -1.815 1.00 54.59 225 GLU A CA 1
ATOM 1744 C C . GLU A 1 225 ? -14.526 -15.936 -2.606 1.00 54.59 225 GLU A C 1
ATOM 1746 O O . GLU A 1 225 ? -14.976 -16.962 -2.090 1.00 54.59 225 GLU A O 1
ATOM 1751 N N . GLU A 1 226 ? -14.871 -15.564 -3.840 1.00 45.12 226 GLU A N 1
ATOM 1752 C CA . GLU A 1 226 ? -15.561 -16.483 -4.737 1.00 45.12 226 GLU A CA 1
ATOM 1753 C C . GLU A 1 226 ? -14.588 -17.630 -5.040 1.00 45.12 226 GLU A C 1
ATOM 1755 O O . GLU A 1 226 ? -13.572 -17.410 -5.696 1.00 45.12 226 GLU A O 1
ATOM 1760 N N . ASP A 1 227 ? -14.872 -18.836 -4.534 1.00 40.88 227 ASP A N 1
ATOM 1761 C CA . ASP A 1 227 ? -14.161 -20.066 -4.906 1.00 40.88 227 ASP A CA 1
ATOM 1762 C C . ASP A 1 227 ? -14.170 -20.204 -6.446 1.00 40.88 227 ASP A C 1
ATOM 1764 O O . ASP A 1 227 ? -15.215 -20.494 -7.043 1.00 40.88 227 ASP A O 1
ATOM 1768 N N . ILE A 1 228 ? -13.016 -19.975 -7.086 1.00 39.19 228 ILE A N 1
ATOM 1769 C CA . ILE A 1 228 ? -12.769 -20.186 -8.528 1.00 39.19 228 ILE A CA 1
ATOM 1770 C C . ILE A 1 228 ? -12.159 -21.557 -8.804 1.00 39.19 228 ILE A C 1
ATOM 1772 O O . ILE A 1 228 ? -11.171 -21.924 -8.131 1.00 39.19 228 ILE A O 1
#

Foldseek 3Di:
DDDDDPPDPVVVVVVVVVVLVVLQQFWKKKWAQDVNHIWIAGVSVRDTQDLVVLCVLAPAAPVEADFQADGSNLLSVLLSVCCVRVVDSVLSLVCSNVCSVPPRNRFALPDPVSMGMDGSVNVVVSSVVVVVVVVPDPDPPDAPPLDDPQWHWDDDPFWIKIAGRRYQWIWIWGDDPFKIKIFIWGCHVHPDTDTPDIDIGTPPDDCSVVNVVSSVVVVVPDDPPDDD

Sequence (228 aa):
MEMNPTTDPRTVVQDASERWQASTDRVEYVGMRVDGTPVVLNLTTHERLSPNRSLGLVRHSPAGFDWGYTGSGPAQLACAILLDYTDDETVAEEHYIQFRDDVVSQLLCDGPADCWHLTGEDIEAALAEFEEYQALTPDGGTPSSSLPANWSAVSRTDRTVFQRRDIDHYVVLAEGSEEWLIILCAQEDRAYPAPLDHRTLPVENDPAAAVQALVAESNDLVEPEEDI

pLDDT: mean 80.75, std 17.73, range [36.34, 98.31]